Protein AF-A0AAD5KTA1-F1 (afdb_monomer_lite)

Foldseek 3Di:
D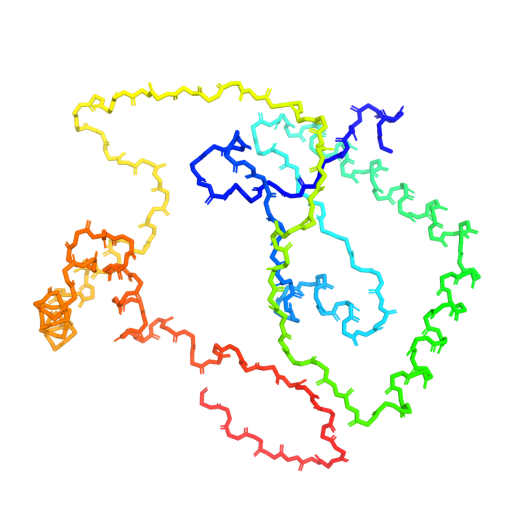VVLVDDDDPDADDPDDDCVNPGDDDDPDCVDVQNVCVLQVHHDDDDDDDPPDDPVVVVVVVVVVVVVVVVCCVVCVVVSVVSSVVVVVVVVPDPDDDPDDDDDPVDDDDDDDPDDDDDDDPDPPDDDPPPPPVQVVVLVVCVVVPVPLVVVLVVVCVVDVVCVVDPVSSSVSSCCPDPNNDPCVVPDCPDDDPDDDDDPDD

Radius of gyration: 22.87 Å; chains: 1; bounding box: 50×49×54 Å

Secondary structure (DSSP, 8-state):
-GGGT--------BSSSSGGG-B------TTSHHHHHHHTT---------TTS-HHHHHHHHHHHHHHHHHHHHHHHHHHHHHHHHHHHHHHT-S---------TT---------PPP---PPPS-----S--HHHHHHHHHHHH-HHHHHHHHHHHHH-HHHHH-HHHHHHHHHHTSTTS-TTTT----S--SS-------

Structure (mmCIF, N/CA/C/O backbone):
data_AF-A0AAD5KTA1-F1
#
_entry.id   AF-A0AAD5KTA1-F1
#
loop_
_atom_site.group_PDB
_atom_site.id
_atom_site.type_symbol
_atom_site.label_atom_id
_atom_site.label_alt_id
_atom_site.label_comp_id
_atom_site.label_asym_id
_atom_site.label_entity_id
_atom_site.label_seq_id
_atom_site.pdbx_PDB_ins_code
_atom_site.Cartn_x
_atom_site.Cartn_y
_atom_site.Cartn_z
_atom_site.occupancy
_atom_site.B_iso_or_equiv
_atom_site.auth_seq_id
_atom_site.auth_comp_id
_atom_site.auth_asym_id
_atom_site.auth_atom_id
_atom_site.pdbx_PDB_model_num
ATOM 1 N N . MET A 1 1 ? 16.669 6.119 -8.593 1.00 94.81 1 MET A N 1
ATOM 2 C CA . MET A 1 1 ? 16.166 7.261 -7.796 1.00 94.81 1 MET A CA 1
ATOM 3 C C . MET A 1 1 ? 17.221 7.869 -6.868 1.00 94.81 1 MET A C 1
ATOM 5 O O . MET A 1 1 ? 17.418 9.071 -6.962 1.00 94.81 1 MET A O 1
ATOM 9 N N . LYS A 1 2 ? 17.992 7.090 -6.083 1.00 93.81 2 LYS A N 1
ATOM 10 C CA . LYS A 1 2 ? 19.133 7.608 -5.283 1.00 93.81 2 LYS A CA 1
ATOM 11 C C . LYS A 1 2 ? 20.126 8.458 -6.092 1.00 93.81 2 LYS A C 1
ATOM 13 O O . LYS A 1 2 ? 20.419 9.584 -5.716 1.00 93.81 2 LYS A O 1
ATOM 18 N N . THR A 1 3 ? 20.569 7.962 -7.249 1.00 95.50 3 THR A N 1
ATOM 19 C CA . THR A 1 3 ? 21.451 8.697 -8.182 1.00 95.50 3 THR A CA 1
ATOM 20 C C . THR A 1 3 ? 20.804 9.940 -8.799 1.00 95.50 3 THR A C 1
ATOM 22 O O . THR A 1 3 ? 21.512 10.824 -9.261 1.00 95.50 3 THR A O 1
ATOM 25 N N . LYS A 1 4 ? 19.467 10.024 -8.783 1.00 95.75 4 LYS A N 1
ATOM 26 C CA . LYS A 1 4 ? 18.677 11.187 -9.215 1.00 95.75 4 LYS A CA 1
ATOM 27 C C . LYS A 1 4 ? 18.394 12.153 -8.042 1.00 95.75 4 LYS A C 1
ATOM 29 O O . LYS A 1 4 ? 17.551 13.026 -8.174 1.00 95.75 4 LYS A O 1
ATOM 34 N N . GLY A 1 5 ? 19.043 11.975 -6.882 1.00 94.88 5 GLY A N 1
ATOM 35 C CA . GLY A 1 5 ? 18.912 12.843 -5.700 1.00 94.88 5 GLY A CA 1
ATOM 36 C C . GLY A 1 5 ? 17.683 12.590 -4.818 1.00 94.88 5 GLY A C 1
ATOM 37 O O . GLY A 1 5 ? 17.543 13.221 -3.773 1.00 94.88 5 GLY A O 1
ATOM 38 N N . PHE A 1 6 ? 16.814 11.647 -5.192 1.00 94.50 6 PHE A N 1
ATOM 39 C CA . PHE A 1 6 ? 15.583 11.320 -4.468 1.00 94.50 6 PHE A CA 1
ATOM 40 C C . PHE A 1 6 ? 15.611 9.854 -4.040 1.00 94.50 6 PHE A C 1
ATOM 42 O O . PHE A 1 6 ? 15.046 8.987 -4.697 1.00 94.50 6 PHE A O 1
ATOM 49 N N . GLU A 1 7 ? 16.348 9.539 -2.980 1.00 92.50 7 GLU A N 1
ATOM 50 C CA . GLU A 1 7 ? 16.425 8.169 -2.466 1.00 92.50 7 GLU A CA 1
ATOM 51 C C . GLU A 1 7 ? 15.051 7.671 -1.988 1.00 92.50 7 GLU A C 1
ATOM 53 O O . GLU A 1 7 ? 14.287 8.419 -1.379 1.00 92.50 7 GLU A O 1
ATOM 58 N N . LEU A 1 8 ? 14.731 6.416 -2.312 1.00 91.88 8 LEU A N 1
ATOM 59 C CA . LEU A 1 8 ? 13.488 5.764 -1.903 1.00 91.88 8 LEU A CA 1
ATOM 60 C C . LEU A 1 8 ? 13.740 4.944 -0.640 1.00 91.88 8 LEU A C 1
ATOM 62 O O . LEU A 1 8 ? 14.821 4.385 -0.468 1.00 91.88 8 LEU A O 1
ATOM 66 N N . VAL A 1 9 ? 12.715 4.832 0.195 1.00 91.00 9 VAL A N 1
ATOM 67 C CA . VAL A 1 9 ? 12.686 3.991 1.394 1.00 91.00 9 VAL A CA 1
ATOM 68 C C . VAL A 1 9 ? 11.351 3.238 1.408 1.00 91.00 9 VAL A C 1
ATOM 70 O O . VAL A 1 9 ? 10.376 3.766 0.861 1.00 91.00 9 VAL A O 1
ATOM 73 N N . PRO A 1 10 ? 11.273 2.017 1.969 1.00 89.06 10 PRO A N 1
ATOM 74 C CA . PRO A 1 10 ? 9.996 1.344 2.178 1.00 89.06 10 PRO A CA 1
ATOM 75 C C . PRO A 1 10 ? 9.004 2.211 2.958 1.00 89.06 10 PRO A C 1
ATOM 77 O O . PRO A 1 10 ? 9.400 3.101 3.715 1.00 89.06 10 PRO A O 1
ATOM 80 N N . TYR A 1 11 ? 7.711 1.928 2.788 1.00 88.12 11 TYR A N 1
ATOM 81 C CA . TYR A 1 11 ? 6.676 2.621 3.543 1.00 88.12 11 TYR A CA 1
ATOM 82 C C . TYR A 1 11 ? 6.893 2.444 5.049 1.00 88.12 11 TYR A C 1
ATOM 84 O O . TYR A 1 11 ? 7.141 1.336 5.532 1.00 88.12 11 TYR A O 1
ATOM 92 N N . VAL A 1 12 ? 6.807 3.547 5.789 1.00 88.12 12 VAL A N 1
ATOM 93 C CA . VAL A 1 12 ? 7.089 3.567 7.224 1.00 88.12 12 VAL A CA 1
ATOM 94 C C . VAL A 1 12 ? 5.804 3.275 7.979 1.00 88.12 12 VAL A C 1
ATOM 96 O O . VAL A 1 12 ? 5.017 4.169 8.274 1.00 88.12 12 VAL A O 1
ATOM 99 N N . ASN A 1 13 ? 5.606 2.003 8.295 1.00 89.31 13 ASN A N 1
ATOM 100 C CA . ASN A 1 13 ? 4.581 1.551 9.222 1.00 89.31 13 ASN A CA 1
ATOM 101 C C . ASN A 1 13 ? 5.275 1.013 10.481 1.00 89.31 13 ASN A C 1
ATOM 103 O O . ASN A 1 13 ? 5.706 -0.141 10.528 1.00 89.31 13 ASN A O 1
ATOM 107 N N . SER A 1 14 ? 5.477 1.903 11.453 1.00 88.50 14 SER A N 1
ATOM 108 C CA . SER A 1 14 ? 6.171 1.611 12.710 1.00 88.50 14 SER A CA 1
ATOM 109 C C . SER A 1 14 ? 5.419 0.560 13.532 1.00 88.50 14 SER A C 1
ATOM 111 O O . SER A 1 14 ? 4.189 0.539 13.541 1.00 88.50 14 SER A O 1
ATOM 113 N N . ILE A 1 15 ? 6.147 -0.306 14.242 1.00 88.00 15 ILE A N 1
ATOM 114 C CA . ILE A 1 15 ? 5.540 -1.307 15.137 1.00 88.00 15 ILE A CA 1
ATOM 115 C C . ILE A 1 15 ? 4.824 -0.625 16.313 1.00 88.00 15 ILE A C 1
ATOM 117 O O . ILE A 1 15 ? 3.725 -1.045 16.675 1.00 88.00 15 ILE A O 1
ATOM 121 N N . ASN A 1 16 ? 5.422 0.436 16.860 1.00 86.38 16 ASN A N 1
ATOM 122 C CA . ASN A 1 16 ? 4.827 1.289 17.888 1.00 86.38 16 ASN A CA 1
ATOM 123 C C . ASN A 1 16 ? 4.815 2.757 17.410 1.00 86.38 16 ASN A C 1
ATOM 125 O O . ASN A 1 16 ? 4.529 3.042 16.250 1.00 86.38 16 ASN A O 1
ATOM 129 N N . GLU A 1 17 ? 5.106 3.705 18.302 1.00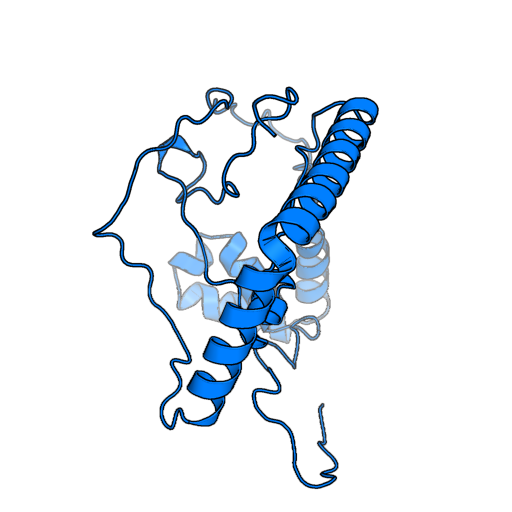 82.69 17 GLU A N 1
ATOM 130 C CA . GLU A 1 17 ? 4.994 5.139 18.036 1.00 82.69 17 GLU A CA 1
ATOM 131 C C . GLU A 1 17 ? 6.118 5.678 17.141 1.00 82.69 17 GLU A C 1
ATOM 133 O O . GLU A 1 17 ? 5.878 6.575 16.330 1.00 82.69 17 GLU A O 1
ATOM 138 N N . THR A 1 18 ? 7.329 5.118 17.234 1.00 87.94 18 THR A N 1
ATOM 139 C CA . THR A 1 18 ? 8.484 5.564 16.442 1.00 87.94 18 THR A CA 1
ATOM 140 C C . THR A 1 18 ? 9.055 4.421 15.593 1.00 87.94 18 THR A C 1
ATOM 142 O O . THR A 1 18 ? 8.889 3.249 15.940 1.00 87.94 18 THR A O 1
ATOM 145 N N . PRO A 1 19 ? 9.743 4.729 14.475 1.00 87.62 19 PRO A N 1
ATOM 146 C CA . PRO A 1 19 ? 10.432 3.715 13.672 1.00 87.62 19 PRO A CA 1
ATOM 147 C C . PRO A 1 19 ? 11.552 2.971 14.416 1.00 87.62 19 PRO A C 1
ATOM 149 O O . PRO A 1 19 ? 12.014 1.947 13.918 1.00 87.62 19 PRO A O 1
ATOM 152 N N . ASP A 1 20 ? 11.984 3.466 15.584 1.00 87.69 20 ASP A N 1
ATOM 153 C CA . ASP A 1 20 ? 13.051 2.859 16.395 1.00 87.69 20 ASP A CA 1
ATOM 154 C C . ASP A 1 20 ? 12.642 1.480 16.932 1.00 87.69 20 ASP A C 1
ATOM 156 O O . ASP A 1 20 ? 13.482 0.598 17.090 1.00 87.69 20 ASP A O 1
ATOM 160 N N . ASP A 1 21 ? 11.339 1.269 17.133 1.00 88.75 21 ASP A N 1
ATOM 161 C CA . ASP A 1 21 ? 10.768 -0.026 17.515 1.00 88.75 21 ASP A CA 1
ATOM 162 C C . ASP A 1 21 ? 10.633 -0.997 16.328 1.00 88.75 21 ASP A C 1
ATOM 164 O O . ASP A 1 21 ? 10.146 -2.119 16.478 1.00 88.75 21 ASP A O 1
ATOM 168 N N . GLY A 1 22 ? 11.064 -0.574 15.138 1.00 90.19 22 GLY A N 1
ATOM 169 C CA . GLY A 1 22 ? 11.022 -1.334 13.900 1.00 90.19 22 GLY A CA 1
ATOM 170 C C . GLY A 1 22 ? 9.914 -0.884 12.952 1.00 90.19 22 GLY A C 1
ATOM 171 O O . GLY A 1 22 ? 8.902 -0.298 13.341 1.00 90.19 22 GLY A O 1
ATOM 172 N N . ILE A 1 23 ? 10.111 -1.201 11.673 1.00 91.06 23 ILE A N 1
ATOM 173 C CA . ILE A 1 23 ? 9.163 -0.946 10.586 1.00 91.06 23 ILE A CA 1
ATOM 174 C C . ILE A 1 23 ? 8.639 -2.291 10.094 1.00 91.06 23 ILE A C 1
ATOM 176 O O . ILE A 1 23 ? 9.406 -3.237 9.913 1.00 91.06 23 ILE A O 1
ATOM 180 N N . THR A 1 24 ? 7.332 -2.387 9.867 1.00 91.25 24 THR A N 1
ATOM 181 C CA . THR A 1 24 ? 6.696 -3.619 9.411 1.00 91.25 24 THR A CA 1
ATOM 182 C C . THR A 1 24 ? 5.845 -3.398 8.169 1.00 91.25 24 THR A C 1
ATOM 184 O O . THR A 1 24 ? 5.063 -2.453 8.084 1.00 91.25 24 THR A O 1
ATOM 187 N N . GLY A 1 25 ? 5.977 -4.299 7.197 1.00 86.31 25 GLY A N 1
ATOM 188 C CA . GLY A 1 25 ? 5.032 -4.382 6.092 1.00 86.31 25 GLY A CA 1
ATOM 189 C C . GLY A 1 25 ? 3.683 -4.924 6.562 1.00 86.31 25 GLY A C 1
ATOM 190 O O . GLY A 1 25 ? 3.580 -5.612 7.578 1.00 86.31 25 GLY A O 1
ATOM 191 N N . PHE A 1 26 ? 2.644 -4.645 5.790 1.00 84.56 26 PHE A N 1
ATOM 192 C CA . PHE A 1 26 ? 1.334 -5.260 5.956 1.00 84.56 26 PHE A CA 1
ATOM 193 C C . PHE A 1 26 ? 0.895 -5.877 4.632 1.00 84.56 26 PHE A C 1
ATOM 195 O O . PHE A 1 26 ? 1.436 -5.561 3.573 1.00 84.56 26 PHE A O 1
ATOM 202 N N . ILE A 1 27 ? -0.076 -6.787 4.696 1.00 85.62 27 ILE A N 1
ATOM 203 C CA . ILE A 1 27 ? -0.644 -7.365 3.485 1.00 85.62 27 ILE A CA 1
ATOM 204 C C . ILE A 1 27 ? -1.512 -6.328 2.773 1.00 85.62 27 ILE A C 1
ATOM 206 O O . ILE A 1 27 ? -2.576 -5.924 3.248 1.00 85.62 27 ILE A O 1
ATOM 210 N N . GLU A 1 28 ? -1.067 -5.917 1.594 1.00 87.62 28 GLU A N 1
ATOM 211 C CA . GLU A 1 28 ? -1.870 -5.108 0.691 1.00 87.62 28 GLU A CA 1
ATOM 212 C C . GLU A 1 28 ? -2.848 -6.021 -0.052 1.00 87.62 28 GLU A C 1
ATOM 214 O O . GLU A 1 28 ? -2.563 -6.546 -1.125 1.00 87.62 28 GLU A O 1
ATOM 219 N N . SER A 1 29 ? -4.014 -6.254 0.554 1.00 86.25 29 SER A N 1
ATOM 220 C CA . SER A 1 29 ? -5.120 -6.953 -0.115 1.00 86.25 29 SER A CA 1
ATOM 221 C C . SER A 1 29 ? -5.572 -6.217 -1.395 1.00 86.25 29 SER A C 1
ATOM 223 O O . SER A 1 29 ? -5.266 -5.031 -1.553 1.00 86.25 29 SER A O 1
ATOM 225 N N . PRO A 1 30 ? -6.380 -6.842 -2.276 1.00 85.25 30 PRO A N 1
ATOM 226 C CA . PRO A 1 30 ? -6.894 -6.201 -3.493 1.00 85.25 30 PRO A CA 1
ATOM 227 C C . PRO A 1 30 ? -7.733 -4.921 -3.304 1.00 85.25 30 PRO A C 1
ATOM 229 O O . PRO A 1 30 ? -8.157 -4.325 -4.289 1.00 85.25 30 PRO A O 1
ATOM 232 N N . ARG A 1 31 ? -7.983 -4.471 -2.066 1.00 84.69 31 ARG A N 1
ATOM 233 C CA . ARG A 1 31 ? -8.532 -3.131 -1.778 1.00 84.69 31 ARG A CA 1
ATOM 234 C C . ARG A 1 31 ? -7.526 -2.023 -2.056 1.00 84.69 31 ARG A C 1
ATOM 236 O O . ARG A 1 31 ? -7.927 -0.905 -2.366 1.00 84.69 31 ARG A O 1
ATOM 243 N N . TYR A 1 32 ? -6.240 -2.322 -1.923 1.00 87.94 32 TYR A N 1
ATOM 244 C CA . TYR A 1 32 ? -5.159 -1.423 -2.295 1.00 87.94 32 TYR A CA 1
ATOM 245 C C . TYR A 1 32 ? -4.828 -1.629 -3.772 1.00 87.94 32 TYR A C 1
ATOM 247 O O . TYR A 1 32 ? -4.887 -2.745 -4.286 1.00 87.94 32 TYR A O 1
ATOM 255 N N . SER A 1 33 ? -4.469 -0.554 -4.471 1.00 91.88 33 SER A N 1
ATOM 256 C CA . SER A 1 33 ? -4.169 -0.617 -5.910 1.00 91.88 33 SER A CA 1
ATOM 257 C C . SER A 1 33 ? -2.987 -1.540 -6.241 1.00 91.88 33 SER A C 1
ATOM 259 O O . SER A 1 33 ? -3.021 -2.243 -7.248 1.00 91.88 33 SER A O 1
ATOM 261 N N . THR A 1 34 ? -1.973 -1.588 -5.377 1.00 92.88 34 THR A N 1
ATOM 262 C CA . THR A 1 34 ? -0.819 -2.494 -5.474 1.00 92.88 34 THR A CA 1
ATOM 263 C C . THR A 1 34 ? -1.230 -3.951 -5.285 1.00 92.88 34 THR A C 1
ATOM 265 O O . THR A 1 34 ? -0.857 -4.796 -6.097 1.00 92.88 34 THR A O 1
ATOM 268 N N . GLY A 1 35 ? -2.072 -4.234 -4.289 1.00 91.25 35 GLY A N 1
ATOM 269 C CA . GLY A 1 35 ? -2.675 -5.551 -4.078 1.00 91.25 35 GLY A CA 1
ATOM 270 C C . GLY A 1 35 ? -3.553 -6.001 -5.247 1.00 91.25 35 GLY A C 1
ATOM 271 O O . GLY A 1 35 ? -3.485 -7.152 -5.677 1.00 91.25 35 GLY A O 1
ATOM 272 N N . TYR A 1 36 ? -4.342 -5.085 -5.815 1.00 90.06 36 TYR A N 1
ATOM 273 C CA . TYR A 1 36 ? -5.157 -5.349 -7.002 1.00 90.06 36 TYR A CA 1
ATOM 274 C C . TYR A 1 36 ? -4.284 -5.669 -8.222 1.00 90.06 36 TYR A C 1
ATOM 276 O O . TYR A 1 36 ? -4.545 -6.636 -8.932 1.00 90.06 36 TYR A O 1
ATOM 284 N N . ALA A 1 37 ? -3.214 -4.903 -8.455 1.00 93.75 37 ALA A N 1
ATOM 285 C CA . ALA A 1 37 ? -2.264 -5.197 -9.526 1.00 93.75 37 ALA A CA 1
ATOM 286 C C . ALA A 1 37 ? -1.617 -6.584 -9.346 1.00 93.75 37 ALA A C 1
ATOM 288 O O . ALA A 1 37 ? -1.544 -7.357 -10.306 1.00 93.75 37 ALA A O 1
ATOM 289 N N . ALA A 1 38 ? -1.224 -6.926 -8.114 1.00 91.69 38 ALA A N 1
ATOM 290 C CA . ALA A 1 38 ? -0.618 -8.214 -7.791 1.00 91.69 38 ALA A CA 1
ATOM 291 C C . ALA A 1 38 ? -1.562 -9.397 -8.067 1.00 91.69 38 ALA A C 1
ATOM 293 O O . ALA A 1 38 ? -1.120 -10.401 -8.624 1.00 91.69 38 ALA A O 1
ATOM 294 N N . LEU A 1 39 ? -2.865 -9.256 -7.779 1.00 89.44 39 LEU A N 1
ATOM 295 C CA . LEU A 1 39 ? -3.890 -10.260 -8.106 1.00 89.44 39 LEU A CA 1
ATOM 296 C C . LEU A 1 39 ? -3.925 -10.607 -9.607 1.00 89.44 39 LEU A C 1
ATOM 298 O O . LEU A 1 39 ? -4.279 -11.720 -9.985 1.00 89.44 39 LEU A O 1
ATOM 302 N N . HIS A 1 40 ? -3.530 -9.666 -10.465 1.00 91.56 40 HIS A N 1
ATOM 303 C CA . HIS A 1 40 ? -3.477 -9.827 -11.918 1.00 91.56 40 HIS A CA 1
ATOM 304 C C . HIS A 1 40 ? -2.054 -10.054 -12.451 1.00 91.56 40 HIS A C 1
ATOM 306 O O . HIS A 1 40 ? -1.751 -9.686 -13.596 1.00 91.56 40 HIS A O 1
ATOM 312 N N . ASN A 1 41 ? -1.166 -10.621 -11.625 1.00 94.75 41 ASN A N 1
ATOM 313 C CA . ASN A 1 41 ? 0.236 -10.895 -11.957 1.00 94.75 41 ASN A CA 1
ATOM 314 C C . ASN A 1 41 ? 0.938 -9.682 -12.593 1.00 94.75 41 ASN A C 1
ATOM 316 O O . ASN A 1 41 ? 1.700 -9.805 -13.554 1.00 94.75 41 ASN A O 1
ATOM 320 N N . SER A 1 42 ? 0.604 -8.487 -12.106 1.00 95.38 42 SER A N 1
ATOM 321 C CA . SER A 1 42 ? 1.114 -7.213 -12.601 1.00 95.38 42 SER A CA 1
ATOM 322 C C . SER A 1 42 ? 1.853 -6.494 -11.480 1.00 95.38 42 SER A C 1
ATOM 324 O O . SER A 1 42 ? 1.459 -6.547 -10.317 1.00 95.38 42 SER A O 1
ATOM 326 N N . ILE A 1 43 ? 2.950 -5.825 -11.825 1.00 94.38 43 ILE A N 1
ATOM 327 C CA . ILE A 1 43 ? 3.787 -5.129 -10.845 1.00 94.38 43 ILE A CA 1
ATOM 328 C C . ILE A 1 43 ? 3.066 -3.849 -10.406 1.00 94.38 43 ILE A C 1
ATOM 330 O O . ILE A 1 43 ? 2.865 -2.941 -11.211 1.00 94.38 43 ILE A O 1
ATOM 334 N N . GLY A 1 44 ? 2.683 -3.781 -9.131 1.00 93.12 44 GLY A N 1
ATOM 335 C CA . GLY A 1 44 ? 2.169 -2.571 -8.493 1.00 93.12 44 GLY A CA 1
ATOM 336 C C . GLY A 1 44 ? 3.282 -1.786 -7.800 1.00 93.12 44 GLY A C 1
ATOM 337 O O . GLY A 1 44 ? 4.158 -2.375 -7.171 1.00 93.12 44 GLY A O 1
ATOM 338 N N . PHE A 1 45 ? 3.240 -0.456 -7.887 1.00 92.44 45 PHE A N 1
ATOM 339 C CA . PHE A 1 45 ? 4.125 0.422 -7.123 1.00 92.44 45 PHE A CA 1
ATOM 340 C C . PHE A 1 45 ? 3.373 1.696 -6.722 1.00 92.44 45 PHE A C 1
ATOM 342 O O . PHE A 1 45 ? 2.846 2.394 -7.586 1.00 92.44 45 PHE A O 1
ATOM 349 N N . MET A 1 46 ? 3.343 2.006 -5.424 1.00 92.94 46 MET A N 1
ATOM 350 C CA . MET A 1 46 ? 2.688 3.197 -4.873 1.00 92.94 46 MET A CA 1
ATOM 351 C C . MET A 1 46 ? 3.736 4.118 -4.239 1.00 92.94 46 MET A C 1
ATOM 353 O O . MET A 1 46 ? 4.202 3.838 -3.134 1.00 92.94 46 MET A O 1
ATOM 357 N N . PRO A 1 47 ? 4.164 5.196 -4.919 1.00 93.12 47 PRO A N 1
ATOM 358 C CA . PRO A 1 47 ? 5.055 6.165 -4.308 1.00 93.12 47 PRO A CA 1
ATOM 359 C C . PRO A 1 47 ? 4.279 7.166 -3.453 1.00 93.12 47 PRO A C 1
ATOM 361 O O . PRO A 1 47 ? 3.290 7.744 -3.897 1.00 93.12 47 PRO A O 1
ATOM 364 N N . GLU A 1 48 ? 4.800 7.460 -2.264 1.00 92.25 48 GLU A N 1
ATOM 365 C CA . GLU A 1 48 ? 4.304 8.542 -1.417 1.00 92.25 48 GLU A CA 1
ATOM 366 C C . GLU A 1 48 ? 5.420 9.542 -1.118 1.00 92.25 48 GLU A C 1
ATOM 368 O O . GLU A 1 48 ? 6.474 9.209 -0.575 1.00 92.25 48 GLU A O 1
ATOM 373 N N . THR A 1 49 ? 5.198 10.803 -1.488 1.00 92.75 49 THR A N 1
ATOM 374 C CA . THR A 1 49 ? 6.143 11.878 -1.181 1.00 92.75 49 THR A CA 1
ATOM 375 C C . THR A 1 49 ? 5.900 12.420 0.221 1.00 92.75 49 THR A C 1
ATOM 377 O O . THR A 1 49 ? 4.763 12.713 0.587 1.00 92.75 49 THR A O 1
ATOM 380 N N . HIS A 1 50 ? 6.969 12.662 0.974 1.00 89.12 50 HIS A N 1
ATOM 381 C CA . HIS A 1 50 ? 6.869 13.190 2.331 1.00 89.12 50 HIS A CA 1
ATOM 382 C C . HIS A 1 50 ? 6.207 14.581 2.365 1.00 89.12 50 HIS A C 1
ATOM 384 O O . HIS A 1 50 ? 6.764 15.549 1.846 1.00 89.12 50 HIS A O 1
ATOM 390 N N . MET A 1 51 ? 5.059 14.711 3.039 1.00 87.56 51 MET A N 1
ATOM 391 C CA . MET A 1 51 ? 4.222 15.924 3.017 1.00 87.56 51 MET A CA 1
ATOM 392 C C . MET A 1 51 ? 4.928 17.213 3.477 1.00 87.56 51 MET A C 1
ATOM 394 O O . MET A 1 51 ? 4.605 18.288 2.985 1.00 87.56 51 MET A O 1
ATOM 398 N N . LEU A 1 52 ? 5.912 17.110 4.383 1.00 87.44 52 LEU A N 1
ATOM 399 C CA . LEU A 1 52 ? 6.699 18.259 4.869 1.00 87.44 52 LEU A CA 1
ATOM 400 C C . LEU A 1 52 ? 7.774 18.761 3.887 1.00 87.44 52 LEU A C 1
ATOM 402 O O . LEU A 1 52 ? 8.430 19.762 4.165 1.00 87.44 52 LEU A O 1
ATOM 406 N N . LYS A 1 53 ? 8.013 18.073 2.763 1.00 91.00 53 LYS A N 1
ATOM 407 C CA . LYS A 1 53 ? 8.928 18.566 1.725 1.00 91.00 53 LYS A CA 1
ATOM 408 C C . LYS A 1 53 ? 8.217 19.599 0.851 1.00 91.00 53 LYS A C 1
ATOM 410 O O . LYS A 1 53 ? 7.007 19.512 0.619 1.00 91.00 53 LYS A O 1
ATOM 415 N N . SER A 1 54 ? 8.987 20.566 0.354 1.00 96.25 54 SER A N 1
ATOM 416 C CA . SER A 1 54 ? 8.471 21.628 -0.506 1.00 96.25 54 SER A CA 1
ATOM 417 C C . SER A 1 54 ? 7.801 21.049 -1.755 1.00 96.25 54 SER A C 1
ATOM 419 O O . SER A 1 54 ? 8.172 19.984 -2.256 1.00 96.25 54 SER A O 1
ATOM 421 N N . PHE A 1 55 ? 6.747 21.718 -2.221 1.00 96.62 55 PHE A N 1
ATOM 422 C CA . PHE A 1 55 ? 5.906 21.210 -3.304 1.00 96.62 55 PHE A CA 1
ATOM 423 C C . PHE A 1 55 ? 6.693 20.979 -4.600 1.00 96.62 55 PHE A C 1
ATOM 425 O O . PHE A 1 55 ? 6.551 19.921 -5.206 1.00 96.62 55 PHE A O 1
ATOM 432 N N . ASP A 1 56 ? 7.576 21.909 -4.966 1.00 97.69 56 ASP A N 1
ATOM 433 C CA . ASP A 1 56 ? 8.470 21.808 -6.125 1.00 97.69 56 ASP A CA 1
ATOM 434 C C . ASP A 1 56 ? 9.292 20.511 -6.101 1.00 97.69 56 ASP A C 1
ATOM 436 O O . ASP A 1 56 ? 9.330 19.783 -7.092 1.00 97.69 56 ASP A O 1
ATOM 440 N N . LYS A 1 57 ? 9.852 20.147 -4.941 1.00 97.00 57 LYS A N 1
ATOM 441 C CA . LYS A 1 57 ? 10.637 18.916 -4.784 1.00 97.00 57 LYS A CA 1
ATOM 442 C C . LYS A 1 57 ? 9.789 17.655 -4.862 1.00 97.00 57 LYS A C 1
ATOM 444 O O . LYS A 1 57 ? 10.269 16.639 -5.355 1.00 97.00 57 LYS A O 1
ATOM 449 N N . ARG A 1 58 ? 8.537 17.699 -4.396 1.00 97.31 58 ARG A N 1
ATOM 450 C CA . ARG A 1 58 ? 7.595 16.573 -4.528 1.00 97.31 58 ARG A CA 1
ATOM 451 C C . ARG A 1 58 ? 7.165 16.365 -5.983 1.00 97.31 58 ARG A C 1
ATOM 453 O O . ARG A 1 58 ? 7.021 15.224 -6.415 1.00 97.31 58 ARG A O 1
ATOM 460 N N . VAL A 1 59 ? 7.000 17.447 -6.744 1.00 97.50 59 VAL A N 1
ATOM 461 C CA . VAL A 1 59 ? 6.699 17.386 -8.183 1.00 97.50 59 VAL A CA 1
ATOM 462 C C . VAL A 1 59 ? 7.896 16.847 -8.962 1.00 97.50 59 VAL A C 1
ATOM 464 O O . VAL A 1 59 ? 7.747 15.894 -9.724 1.00 97.50 59 VAL A O 1
ATOM 467 N N . GLU A 1 60 ? 9.086 17.404 -8.730 1.00 97.94 60 GLU A N 1
ATOM 468 C CA . GLU A 1 60 ? 10.328 16.981 -9.385 1.00 97.94 60 GLU A CA 1
ATOM 469 C C . GLU A 1 60 ? 10.620 15.494 -9.137 1.00 97.94 60 GLU A C 1
ATOM 471 O O . GLU A 1 60 ? 10.870 14.741 -10.080 1.00 97.94 60 GLU A O 1
ATOM 476 N N . SER A 1 61 ? 10.522 15.041 -7.882 1.00 97.31 61 SER A N 1
ATOM 477 C CA . SER A 1 61 ? 10.780 13.642 -7.535 1.00 97.31 61 SER A CA 1
ATOM 478 C C . SER A 1 61 ? 9.798 12.684 -8.206 1.00 97.31 61 SER A C 1
ATOM 480 O O . SER A 1 61 ? 10.213 11.643 -8.716 1.00 97.31 61 SER A O 1
ATOM 482 N N . THR A 1 62 ? 8.515 13.053 -8.260 1.00 97.25 62 THR A N 1
ATOM 483 C CA . THR A 1 62 ? 7.469 12.263 -8.921 1.00 97.25 62 THR A CA 1
ATOM 484 C C . THR A 1 62 ? 7.707 12.196 -10.427 1.00 97.25 62 THR A C 1
ATOM 486 O O . THR A 1 62 ? 7.633 11.120 -11.014 1.00 97.25 62 THR A O 1
ATOM 489 N N . TYR A 1 63 ? 8.062 13.315 -11.059 1.00 97.88 63 TYR A N 1
ATOM 490 C CA . TYR A 1 63 ? 8.381 13.358 -12.485 1.00 97.88 63 TYR A CA 1
ATOM 491 C C . TYR A 1 63 ? 9.562 12.442 -12.839 1.00 97.88 63 TYR A C 1
ATOM 493 O O . TYR A 1 63 ? 9.442 11.576 -13.709 1.00 97.88 63 TYR A O 1
ATOM 501 N N . LEU A 1 64 ? 10.677 12.566 -12.113 1.00 98.25 64 LEU A N 1
ATOM 502 C CA . LEU A 1 64 ? 11.865 11.731 -12.321 1.00 98.25 64 LEU A CA 1
ATOM 503 C C . LEU A 1 64 ? 11.583 10.247 -12.054 1.00 98.25 64 LEU A C 1
ATOM 505 O O . LEU A 1 64 ? 12.179 9.370 -12.689 1.00 98.25 64 LEU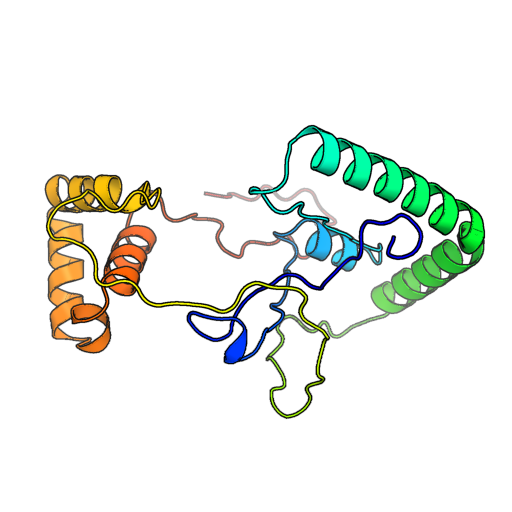 A O 1
ATOM 509 N N . LEU A 1 65 ? 10.679 9.950 -11.120 1.00 97.62 65 LEU A N 1
ATOM 510 C CA . LEU A 1 65 ? 10.234 8.593 -10.838 1.00 97.62 65 LEU A CA 1
ATOM 511 C C . LEU A 1 65 ? 9.437 8.007 -12.006 1.00 97.62 65 LEU A C 1
ATOM 513 O O . LEU A 1 65 ? 9.751 6.904 -12.444 1.00 97.62 65 LEU A O 1
ATOM 517 N N . LEU A 1 66 ? 8.483 8.756 -12.565 1.00 97.56 66 LEU A N 1
ATOM 518 C CA . LEU A 1 66 ? 7.714 8.330 -13.737 1.00 97.56 66 LEU A CA 1
ATOM 519 C C . LEU A 1 66 ? 8.615 8.086 -14.952 1.00 97.56 66 LEU A C 1
ATOM 521 O O . LEU A 1 66 ? 8.471 7.067 -15.624 1.00 97.56 66 LEU A O 1
ATOM 525 N N . GLN A 1 67 ? 9.595 8.962 -15.199 1.00 98.12 67 GLN A N 1
ATOM 526 C CA . GLN A 1 67 ? 10.603 8.726 -16.239 1.00 98.12 67 GLN A CA 1
ATOM 527 C C . GLN A 1 67 ? 11.375 7.428 -15.987 1.00 98.12 67 GLN A C 1
ATOM 529 O O . GLN A 1 67 ? 11.545 6.622 -16.895 1.00 98.12 67 GLN A O 1
ATOM 534 N N . THR A 1 68 ? 11.780 7.187 -14.737 1.00 97.44 68 THR A N 1
ATOM 535 C CA . THR A 1 68 ? 12.479 5.952 -14.350 1.00 97.44 68 THR A CA 1
ATOM 536 C C . THR A 1 68 ? 11.612 4.711 -14.580 1.00 97.44 68 THR A C 1
ATOM 538 O O . THR A 1 68 ? 12.129 3.684 -15.013 1.00 97.44 68 THR A O 1
ATOM 541 N N . TYR A 1 69 ? 10.300 4.781 -14.337 1.00 96.56 69 TYR A N 1
ATOM 542 C CA . TYR A 1 69 ? 9.395 3.678 -14.666 1.00 96.56 69 TYR A CA 1
ATOM 543 C C . TYR A 1 69 ? 9.356 3.403 -16.159 1.00 96.56 69 TYR A C 1
ATOM 545 O O . TYR A 1 69 ? 9.501 2.251 -16.554 1.00 96.56 69 TYR A O 1
ATOM 553 N N . VAL A 1 70 ? 9.203 4.439 -16.985 1.00 97.94 70 VAL A N 1
ATOM 554 C CA . VAL A 1 70 ? 9.193 4.283 -18.444 1.00 97.94 70 VAL A CA 1
ATOM 555 C C . VAL A 1 70 ? 10.513 3.679 -18.928 1.00 97.94 70 VAL A C 1
ATOM 557 O O . VAL A 1 70 ? 10.489 2.726 -19.700 1.00 97.94 70 VAL A O 1
ATOM 560 N N . GLU A 1 71 ? 11.650 4.168 -18.427 1.00 98.12 71 GLU A N 1
ATOM 561 C CA . GLU A 1 71 ? 12.986 3.640 -18.737 1.00 98.12 71 GLU A CA 1
ATOM 562 C C . GLU A 1 71 ? 13.100 2.142 -18.401 1.00 98.12 71 GLU A C 1
ATOM 564 O O . GLU A 1 71 ? 13.515 1.349 -19.246 1.00 98.12 71 GLU A O 1
ATOM 569 N N . ILE A 1 72 ? 12.709 1.739 -17.186 1.00 96.94 72 ILE A N 1
ATOM 570 C CA . ILE A 1 72 ? 12.796 0.343 -16.730 1.00 96.94 72 ILE A CA 1
ATOM 571 C C . ILE A 1 72 ? 11.832 -0.551 -17.509 1.00 96.94 72 ILE A C 1
ATOM 573 O O . ILE A 1 72 ? 12.237 -1.604 -17.995 1.00 96.94 72 ILE A O 1
ATOM 577 N N . VAL A 1 73 ? 10.570 -0.139 -17.654 1.00 97.31 73 VAL A N 1
ATOM 578 C CA . VAL A 1 73 ? 9.551 -0.927 -18.359 1.00 97.31 73 VAL A CA 1
ATOM 579 C C . VAL A 1 73 ? 9.927 -1.099 -19.826 1.00 97.31 73 VAL A C 1
ATOM 581 O O . VAL A 1 73 ? 9.778 -2.197 -20.349 1.00 97.31 73 VAL A O 1
ATOM 584 N N . ALA A 1 74 ? 10.456 -0.063 -20.483 1.00 98.44 74 ALA A N 1
ATOM 585 C CA . ALA A 1 74 ? 10.924 -0.163 -21.862 1.00 98.44 74 ALA A CA 1
ATOM 586 C C . ALA A 1 74 ? 12.143 -1.089 -21.987 1.00 98.44 74 ALA A C 1
ATOM 588 O O . ALA A 1 74 ? 12.163 -1.958 -22.858 1.0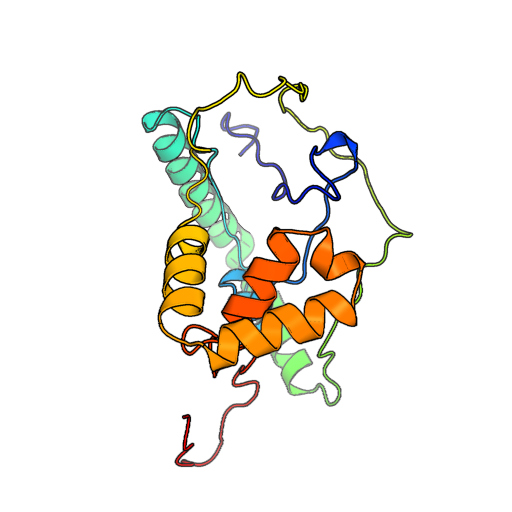0 98.44 74 ALA A O 1
ATOM 589 N N . ARG A 1 75 ? 13.137 -0.938 -21.100 1.00 98.56 75 ARG A N 1
ATOM 590 C CA . ARG A 1 75 ? 14.349 -1.772 -21.087 1.00 98.56 75 ARG A CA 1
ATOM 591 C C . ARG A 1 75 ? 14.023 -3.251 -20.872 1.00 98.56 75 ARG A C 1
ATOM 593 O O . ARG A 1 75 ? 14.545 -4.103 -21.586 1.00 98.56 75 ARG A O 1
ATOM 600 N N . ASP A 1 76 ? 13.148 -3.546 -19.914 1.00 98.50 76 ASP A N 1
ATOM 601 C CA . ASP A 1 76 ? 12.881 -4.910 -19.444 1.00 98.50 76 ASP A CA 1
ATOM 602 C C . ASP A 1 76 ? 11.571 -5.492 -19.995 1.00 98.50 76 ASP A C 1
ATOM 604 O O . ASP A 1 76 ? 11.131 -6.551 -19.543 1.00 98.50 76 ASP A O 1
ATOM 608 N N . ALA A 1 77 ? 10.952 -4.84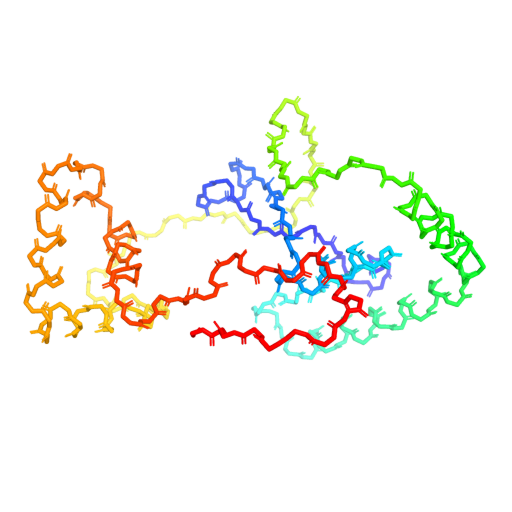0 -20.986 1.00 98.31 77 ALA A N 1
ATOM 609 C CA . ALA A 1 77 ? 9.623 -5.173 -21.506 1.00 98.31 77 ALA A CA 1
ATOM 610 C C . ALA A 1 77 ? 9.452 -6.668 -21.811 1.00 98.31 77 ALA A C 1
ATOM 612 O O . ALA A 1 77 ? 8.448 -7.279 -21.438 1.00 98.31 77 ALA A O 1
ATOM 613 N N . LYS A 1 78 ? 10.462 -7.275 -22.449 1.00 98.62 78 LYS A N 1
ATOM 614 C CA . LYS A 1 78 ? 10.464 -8.705 -22.781 1.00 98.62 78 LYS A CA 1
ATOM 615 C C . LYS A 1 78 ? 10.406 -9.577 -21.525 1.00 98.62 78 LYS A C 1
ATOM 617 O O . LYS A 1 78 ? 9.551 -10.452 -21.436 1.00 98.62 78 LYS A O 1
ATOM 622 N N . ILE A 1 79 ? 11.283 -9.317 -20.555 1.00 98.44 79 ILE A N 1
ATOM 623 C CA . ILE A 1 79 ? 11.385 -10.097 -19.312 1.00 98.44 79 ILE A CA 1
ATOM 624 C C . ILE A 1 79 ? 10.100 -9.948 -18.492 1.00 98.44 79 ILE A C 1
ATOM 626 O O . ILE A 1 79 ? 9.552 -10.939 -18.013 1.00 98.44 79 ILE A O 1
ATOM 630 N N . ILE A 1 80 ? 9.585 -8.721 -18.372 1.00 98.06 80 ILE A N 1
ATOM 631 C CA . ILE A 1 80 ? 8.333 -8.432 -17.664 1.00 98.06 80 ILE A CA 1
ATOM 632 C C . ILE A 1 80 ? 7.168 -9.187 -18.319 1.00 98.06 80 ILE A C 1
ATOM 634 O O . ILE A 1 80 ? 6.423 -9.884 -17.630 1.00 98.06 80 ILE A O 1
ATOM 638 N N . GLY A 1 81 ? 7.034 -9.101 -19.646 1.00 98.06 81 GLY A N 1
ATOM 639 C CA . GLY A 1 81 ? 5.965 -9.772 -20.386 1.00 98.06 81 GLY A CA 1
ATOM 640 C C . GLY A 1 81 ? 6.041 -11.299 -20.310 1.00 98.06 81 GLY A C 1
ATOM 641 O O . GLY A 1 81 ? 5.020 -11.964 -20.143 1.00 98.06 81 GLY A O 1
ATOM 642 N N . GLU A 1 82 ? 7.244 -11.872 -20.391 1.00 98.44 82 GLU A N 1
ATOM 643 C CA . GLU A 1 82 ? 7.455 -13.314 -20.231 1.00 98.44 82 GLU A CA 1
ATOM 644 C C . GLU A 1 82 ? 7.112 -13.797 -18.820 1.00 98.44 82 GLU A C 1
ATOM 646 O O . GLU A 1 82 ? 6.432 -14.813 -18.677 1.00 98.44 82 GLU A O 1
ATOM 651 N N . ASN A 1 83 ? 7.534 -13.070 -17.784 1.00 98.25 83 ASN A N 1
ATOM 652 C CA . ASN A 1 83 ? 7.239 -13.428 -16.399 1.00 98.25 83 ASN A CA 1
ATOM 653 C C . ASN A 1 83 ? 5.748 -13.315 -16.085 1.00 98.25 83 ASN A C 1
ATOM 655 O O . ASN A 1 83 ? 5.205 -14.210 -15.441 1.00 98.25 83 ASN A O 1
ATOM 659 N N . LYS A 1 84 ? 5.071 -12.275 -16.591 1.00 97.56 84 LYS A N 1
ATOM 660 C CA . LYS A 1 84 ? 3.618 -12.155 -16.456 1.00 97.56 84 LYS A CA 1
ATOM 661 C C . LYS A 1 84 ? 2.900 -13.350 -17.080 1.00 97.56 84 LYS A C 1
ATOM 663 O O . LYS A 1 84 ? 2.062 -13.951 -16.421 1.00 97.56 84 LYS A O 1
ATOM 668 N N . ARG A 1 85 ? 3.259 -13.738 -18.309 1.00 97.94 85 ARG A N 1
ATOM 669 C CA . ARG A 1 85 ? 2.632 -14.883 -18.988 1.00 97.94 85 ARG A CA 1
ATOM 670 C C . ARG A 1 85 ? 2.818 -16.181 -18.204 1.00 97.94 85 ARG A C 1
ATOM 672 O O . ARG A 1 85 ? 1.849 -16.890 -17.978 1.00 97.94 85 ARG A O 1
ATOM 679 N N . LYS A 1 86 ? 4.040 -16.446 -17.727 1.00 98.06 86 LYS A N 1
ATOM 680 C CA . LYS A 1 86 ? 4.335 -17.617 -16.884 1.00 98.06 86 LYS A CA 1
ATOM 681 C C . LYS A 1 86 ? 3.520 -17.609 -15.590 1.00 98.06 86 LYS A C 1
ATOM 683 O O . LYS A 1 86 ? 3.049 -18.656 -15.158 1.00 98.06 86 LYS A O 1
ATOM 688 N N . ALA A 1 87 ? 3.369 -16.445 -14.960 1.00 96.88 87 ALA A N 1
ATOM 689 C CA . ALA A 1 87 ? 2.571 -16.302 -13.749 1.00 96.88 87 ALA A CA 1
ATOM 690 C C . ALA A 1 87 ? 1.074 -16.522 -14.027 1.00 96.88 87 ALA A C 1
ATOM 692 O O . ALA A 1 87 ? 0.431 -17.262 -13.289 1.00 96.88 87 ALA A O 1
ATOM 693 N N . ASP A 1 88 ? 0.543 -15.961 -15.118 1.00 96.31 88 ASP A N 1
ATOM 694 C CA . ASP A 1 88 ? -0.843 -16.170 -15.553 1.00 96.31 88 ASP A CA 1
ATOM 695 C C . ASP A 1 88 ? -1.116 -17.655 -15.865 1.00 96.31 88 ASP A C 1
ATOM 697 O O . ASP A 1 88 ? -2.100 -18.210 -15.382 1.00 96.31 88 ASP A O 1
ATOM 701 N N . GLU A 1 89 ? -0.222 -18.323 -16.604 1.00 96.69 89 GLU A N 1
ATOM 702 C CA . GLU A 1 89 ? -0.307 -19.760 -16.916 1.00 96.69 89 GLU A CA 1
ATOM 703 C C . GLU A 1 89 ? -0.273 -20.625 -15.649 1.00 96.69 89 GLU A C 1
ATOM 705 O O . GLU A 1 89 ? -1.078 -21.544 -15.507 1.00 96.69 89 GLU A O 1
ATOM 710 N N . LYS A 1 90 ? 0.622 -20.309 -14.702 1.00 95.31 90 LYS A N 1
ATOM 711 C CA . LYS A 1 90 ? 0.725 -21.026 -13.426 1.00 95.31 90 LYS A CA 1
ATOM 712 C C . LYS A 1 90 ? -0.537 -20.863 -12.581 1.00 95.31 90 LYS A C 1
ATOM 714 O O . LYS A 1 90 ? -1.044 -21.848 -12.059 1.00 95.31 90 LYS A O 1
ATOM 719 N N . VAL A 1 91 ? -1.045 -19.636 -12.458 1.00 93.31 91 VAL A N 1
ATOM 720 C CA . VAL A 1 91 ? -2.266 -19.336 -11.694 1.00 93.31 91 VAL A CA 1
ATOM 721 C C . VAL A 1 91 ? -3.485 -20.019 -12.316 1.00 93.31 91 VAL A C 1
ATOM 723 O O . VAL A 1 91 ? -4.336 -20.515 -11.586 1.00 93.31 91 VAL A O 1
ATOM 726 N N . ALA A 1 92 ? -3.561 -20.104 -13.647 1.00 91.94 92 ALA A N 1
ATOM 727 C CA . ALA A 1 92 ? -4.656 -20.786 -14.339 1.00 91.94 92 ALA A CA 1
ATOM 728 C C . ALA A 1 92 ? -4.699 -22.306 -14.091 1.00 91.94 92 ALA A C 1
ATOM 730 O O . ALA A 1 92 ? -5.753 -22.913 -14.258 1.00 91.94 92 ALA A O 1
ATOM 731 N N . GLN A 1 93 ? -3.571 -22.912 -13.713 1.00 94.56 93 GLN A N 1
ATOM 732 C CA . GLN A 1 93 ? -3.448 -24.342 -13.399 1.00 94.56 93 GLN A CA 1
ATOM 733 C C . GLN A 1 93 ? -3.485 -24.630 -11.890 1.00 94.56 93 GLN A C 1
ATOM 735 O O . GLN A 1 93 ? -3.283 -25.769 -11.479 1.00 94.56 93 GLN A O 1
ATOM 740 N N . GLN A 1 94 ? -3.663 -23.606 -11.055 1.00 92.25 94 GLN A N 1
ATOM 741 C CA . GLN A 1 94 ? -3.599 -23.737 -9.607 1.00 92.25 94 GLN A CA 1
ATOM 742 C C . GLN A 1 94 ? -4.967 -24.129 -9.036 1.00 92.25 94 GLN A C 1
ATOM 744 O O . GLN A 1 94 ? -5.961 -23.453 -9.287 1.00 92.25 94 GLN A O 1
ATOM 749 N N . ASP A 1 95 ? -4.993 -25.186 -8.223 1.00 92.62 95 ASP A N 1
ATOM 750 C CA . ASP A 1 95 ? -6.217 -25.675 -7.570 1.00 92.62 95 ASP A CA 1
ATOM 751 C C . ASP A 1 95 ? -6.385 -25.147 -6.133 1.00 92.62 95 ASP A C 1
ATOM 753 O O . ASP A 1 95 ? -7.495 -25.080 -5.606 1.00 92.62 95 ASP A O 1
ATOM 757 N N . GLU A 1 96 ? -5.288 -24.732 -5.492 1.00 91.38 96 GLU A N 1
ATOM 758 C CA . GLU A 1 96 ? -5.271 -24.247 -4.109 1.00 91.38 96 GLU A CA 1
ATOM 759 C C . GLU A 1 96 ? -4.804 -22.797 -4.040 1.00 91.38 96 GLU A C 1
ATOM 761 O O . GLU A 1 96 ? -3.709 -22.475 -4.492 1.00 91.38 96 GLU A O 1
ATOM 766 N N . PHE A 1 97 ? -5.591 -21.912 -3.428 1.00 85.88 97 PHE A N 1
ATOM 767 C CA . PHE A 1 97 ? -5.264 -20.488 -3.332 1.00 85.88 97 PHE A CA 1
ATOM 768 C C . PHE A 1 97 ? -5.039 -20.059 -1.879 1.00 85.88 97 PHE A C 1
ATOM 770 O O . PHE A 1 97 ? -5.943 -20.220 -1.056 1.00 85.88 97 PHE A O 1
ATOM 777 N N . PRO A 1 98 ? -3.873 -19.471 -1.542 1.00 84.50 98 PRO A N 1
ATOM 778 C CA . PRO A 1 98 ? -3.676 -18.871 -0.232 1.00 84.50 98 PRO A CA 1
ATOM 779 C C . PRO A 1 98 ? -4.554 -17.620 -0.113 1.00 84.50 98 PRO A C 1
ATOM 781 O O . PRO A 1 98 ? -4.447 -16.698 -0.921 1.00 84.50 98 PRO A O 1
ATOM 784 N N . LEU A 1 99 ? -5.426 -17.592 0.896 1.00 81.44 99 LEU A N 1
ATOM 785 C CA . LEU A 1 99 ? -6.364 -16.484 1.117 1.00 81.44 99 LEU A CA 1
ATOM 786 C C . LEU A 1 99 ? -5.890 -15.494 2.184 1.00 81.44 99 LEU A C 1
ATOM 788 O O . LEU A 1 99 ? -6.369 -14.364 2.216 1.00 81.44 99 LEU A O 1
ATOM 792 N N . ASP A 1 100 ? -4.969 -15.913 3.052 1.00 82.69 100 ASP A N 1
ATOM 793 C CA . ASP A 1 100 ? -4.496 -15.102 4.168 1.00 82.69 100 ASP A CA 1
ATOM 794 C C . ASP A 1 100 ? -3.037 -15.416 4.510 1.00 82.69 100 ASP A C 1
ATOM 796 O O . ASP A 1 100 ? -2.536 -16.511 4.241 1.00 82.69 100 ASP A O 1
ATOM 800 N N . TRP A 1 101 ? -2.359 -14.438 5.104 1.00 85.94 101 TRP A N 1
ATOM 801 C CA . TRP A 1 101 ? -0.945 -14.505 5.444 1.00 85.94 101 TRP A CA 1
ATOM 802 C C . TRP A 1 101 ? -0.701 -13.960 6.845 1.00 85.94 101 TRP A C 1
ATOM 804 O O . TRP A 1 101 ? -1.242 -12.932 7.247 1.00 85.94 101 TRP A O 1
ATOM 814 N N . LYS A 1 102 ? 0.205 -14.611 7.576 1.00 88.12 102 LYS A N 1
ATOM 815 C CA . LYS A 1 102 ? 0.679 -14.136 8.876 1.00 88.12 102 LYS A CA 1
ATOM 816 C C . LYS A 1 102 ? 2.105 -13.617 8.752 1.00 88.12 102 LYS A C 1
ATOM 818 O O . LYS A 1 102 ? 2.967 -14.296 8.198 1.00 88.12 102 LYS A O 1
ATOM 823 N N . LEU A 1 103 ? 2.363 -12.437 9.317 1.00 87.69 103 LEU A N 1
ATOM 824 C CA . LEU A 1 103 ? 3.706 -11.864 9.366 1.00 87.69 103 LEU A CA 1
ATOM 825 C C . LEU A 1 103 ? 4.671 -12.812 10.096 1.00 87.69 103 LEU A C 1
ATOM 827 O O . LEU A 1 103 ? 4.473 -13.127 11.274 1.00 87.69 103 LEU A O 1
ATOM 831 N N . ASN A 1 104 ? 5.738 -13.219 9.408 1.00 90.62 104 ASN A N 1
ATOM 832 C CA . ASN A 1 104 ? 6.836 -13.966 10.006 1.00 90.62 104 ASN A CA 1
ATOM 833 C C . ASN A 1 104 ? 7.806 -12.996 10.694 1.00 90.62 104 ASN A C 1
ATOM 835 O O . ASN A 1 104 ? 8.572 -12.306 10.032 1.00 90.62 104 ASN A O 1
ATOM 839 N N . ARG A 1 105 ? 7.772 -12.953 12.028 1.00 89.06 105 ARG A N 1
ATOM 840 C CA . ARG A 1 105 ? 8.618 -12.059 12.839 1.00 89.06 105 ARG A CA 1
ATOM 841 C C . ARG A 1 105 ? 10.010 -12.622 13.132 1.00 89.06 105 ARG A C 1
ATOM 843 O O . ARG A 1 105 ? 10.831 -11.921 13.707 1.00 89.06 105 ARG A O 1
ATOM 850 N N . SER A 1 106 ? 10.276 -13.872 12.757 1.00 93.25 106 SER A N 1
ATOM 851 C CA . SER A 1 106 ? 11.582 -14.512 12.956 1.00 93.25 106 SER A CA 1
ATOM 852 C C . SER A 1 106 ? 12.583 -14.179 11.848 1.00 93.25 106 SER A C 1
ATOM 854 O O . SER A 1 106 ? 13.757 -14.505 11.983 1.00 93.25 106 SER A O 1
ATOM 856 N N . VAL A 1 107 ? 12.132 -13.542 10.762 1.00 90.88 107 VAL A N 1
ATOM 857 C CA . VAL A 1 107 ? 12.972 -13.092 9.649 1.00 90.88 107 VAL A CA 1
ATOM 858 C C . VAL A 1 107 ? 12.820 -11.584 9.524 1.00 90.88 107 VAL A C 1
ATOM 860 O O . VAL A 1 107 ? 11.717 -11.082 9.319 1.00 90.88 107 VAL A O 1
ATOM 863 N N . TYR A 1 108 ? 13.925 -10.866 9.665 1.00 91.88 108 TYR A N 1
ATOM 864 C CA . TYR A 1 108 ? 13.968 -9.413 9.581 1.00 91.88 108 TYR A CA 1
ATOM 865 C C . TYR A 1 108 ? 15.327 -8.966 9.046 1.00 91.88 108 TYR A C 1
ATOM 867 O O . TYR A 1 108 ? 16.296 -9.724 9.072 1.00 91.88 108 TYR A O 1
ATOM 875 N N . ASP A 1 109 ? 15.378 -7.730 8.562 1.00 91.94 109 ASP A N 1
ATOM 876 C CA . ASP A 1 109 ? 16.597 -7.085 8.086 1.00 91.94 109 ASP A CA 1
ATOM 877 C C . ASP A 1 109 ? 16.613 -5.618 8.541 1.00 91.94 109 ASP A C 1
ATOM 879 O O . ASP A 1 109 ? 15.596 -5.082 8.991 1.00 91.94 109 ASP A O 1
ATOM 883 N N . SER A 1 110 ? 17.774 -4.978 8.450 1.00 91.50 110 SER A N 1
ATOM 884 C CA . SER A 1 110 ? 17.972 -3.572 8.794 1.00 91.50 110 SER A CA 1
ATOM 885 C C . SER A 1 110 ? 17.969 -2.696 7.546 1.00 91.50 110 SER A C 1
ATOM 887 O O . SER A 1 110 ? 18.529 -3.054 6.513 1.00 91.50 110 SER A O 1
ATOM 889 N N . ILE A 1 111 ? 17.391 -1.500 7.657 1.00 89.56 111 ILE A N 1
ATOM 890 C CA . ILE A 1 111 ? 17.477 -0.471 6.618 1.00 89.56 111 ILE A CA 1
ATOM 891 C C . ILE A 1 111 ? 18.143 0.784 7.177 1.00 89.56 111 ILE A C 1
ATOM 893 O O . ILE A 1 111 ? 17.919 1.160 8.327 1.00 89.56 111 ILE A O 1
ATOM 897 N N . GLU A 1 112 ? 18.939 1.466 6.354 1.00 89.88 112 GLU A N 1
ATOM 898 C CA . GLU A 1 112 ? 19.403 2.812 6.687 1.00 89.88 112 GLU A CA 1
ATOM 899 C C . GLU A 1 112 ? 18.211 3.776 6.601 1.00 89.88 112 GLU A C 1
ATOM 901 O O . GLU A 1 112 ? 17.735 4.111 5.513 1.00 89.88 112 GLU A O 1
ATOM 906 N N . PHE A 1 113 ? 17.710 4.223 7.753 1.00 88.50 113 PHE A N 1
ATOM 907 C CA . PHE A 1 113 ? 16.577 5.138 7.817 1.00 88.50 113 PHE A CA 1
ATOM 908 C C . PHE A 1 113 ? 17.041 6.589 7.994 1.00 88.50 113 PHE A C 1
ATOM 910 O O . PHE A 1 113 ? 17.424 7.013 9.084 1.00 88.50 113 PHE A O 1
ATOM 917 N N . LYS A 1 114 ? 16.974 7.386 6.920 1.00 88.12 114 LYS A N 1
ATOM 918 C CA . LYS A 1 114 ? 17.364 8.813 6.905 1.00 88.12 114 LYS A CA 1
ATOM 919 C C . LYS A 1 114 ? 16.271 9.729 7.476 1.00 88.12 114 LYS A C 1
ATOM 921 O O . LYS A 1 114 ? 15.816 10.663 6.812 1.00 88.12 114 LYS A O 1
ATOM 926 N N . GLY A 1 115 ? 15.811 9.409 8.684 1.00 84.62 115 GLY A N 1
ATOM 927 C CA . GLY A 1 115 ? 14.756 10.123 9.403 1.00 84.62 115 GLY A CA 1
ATOM 928 C C . GLY A 1 115 ? 15.267 11.189 10.375 1.00 84.62 115 GLY A C 1
ATOM 929 O O . GLY A 1 115 ? 16.448 11.527 10.411 1.00 84.62 115 GLY A O 1
ATOM 930 N N . TYR A 1 116 ? 14.347 11.711 11.186 1.00 84.19 116 TYR A N 1
ATOM 931 C CA . TYR A 1 116 ? 14.651 12.574 12.329 1.00 84.19 116 TYR A CA 1
ATOM 932 C C . TYR A 1 116 ? 14.508 11.776 13.626 1.00 84.19 116 TYR A C 1
ATOM 934 O O . TYR A 1 116 ? 13.613 10.941 13.733 1.00 84.19 116 TYR A O 1
ATOM 942 N N . THR A 1 117 ? 15.342 12.068 14.626 1.00 86.00 117 THR A N 1
ATOM 943 C CA . THR A 1 117 ? 15.209 11.480 15.967 1.00 86.00 117 THR A CA 1
ATOM 944 C C . THR A 1 117 ? 13.872 11.874 16.589 1.00 86.00 117 THR A C 1
ATOM 946 O O . THR A 1 117 ? 13.564 13.066 16.699 1.00 86.00 117 THR A O 1
ATOM 949 N N . ALA A 1 118 ? 13.095 10.882 17.022 1.00 86.12 118 ALA A N 1
ATOM 950 C CA . ALA A 1 118 ? 11.834 11.118 17.707 1.00 86.12 118 ALA A CA 1
ATOM 951 C C . ALA A 1 118 ? 12.061 11.825 19.053 1.00 86.12 118 ALA A C 1
ATOM 953 O O . ALA A 1 118 ? 13.026 11.561 19.772 1.00 86.12 118 ALA A O 1
ATOM 954 N N . LYS A 1 119 ? 11.164 12.751 19.400 1.00 84.94 119 LYS A N 1
ATOM 955 C CA . LYS A 1 119 ? 11.158 13.430 20.699 1.00 84.94 119 LYS A CA 1
ATOM 956 C C . LYS A 1 119 ? 9.734 13.534 21.215 1.00 84.94 119 LYS A C 1
ATOM 958 O O . LYS A 1 119 ? 8.849 13.997 20.501 1.00 84.94 119 LYS A O 1
ATOM 963 N N . TYR A 1 120 ? 9.552 13.183 22.481 1.00 81.88 120 TYR A N 1
ATOM 964 C CA . TYR A 1 120 ? 8.299 13.384 23.192 1.00 81.88 120 TYR A CA 1
ATOM 965 C C . TYR A 1 120 ? 8.256 14.806 23.750 1.00 81.88 120 TYR A C 1
ATOM 967 O O . TYR A 1 120 ? 9.151 15.219 24.489 1.00 81.88 120 TYR A O 1
ATOM 975 N N . LYS A 1 121 ? 7.213 15.562 23.402 1.00 81.06 121 LYS A N 1
ATOM 976 C CA . LYS A 1 121 ? 6.911 16.851 24.029 1.00 81.06 121 LYS A CA 1
ATOM 977 C C . LYS A 1 121 ? 5.624 16.693 24.847 1.00 81.06 121 LYS A C 1
ATOM 979 O O . LYS A 1 121 ? 4.601 16.358 24.252 1.00 81.06 121 LYS A O 1
ATOM 984 N N . PRO A 1 122 ? 5.637 16.949 26.169 1.00 76.44 122 PRO A N 1
ATOM 985 C CA . PRO A 1 122 ? 4.409 17.008 26.954 1.00 76.44 122 PRO A CA 1
ATOM 986 C C . PRO A 1 122 ? 3.447 18.024 26.332 1.00 76.44 122 PRO A C 1
ATOM 988 O O . PRO A 1 122 ? 3.856 19.138 25.994 1.00 76.44 122 PRO A O 1
ATOM 991 N N . SER A 1 123 ? 2.179 17.654 26.161 1.00 69.75 123 SER A N 1
ATOM 992 C CA . SER A 1 123 ? 1.173 18.593 25.669 1.00 69.75 123 SER A CA 1
ATOM 993 C C . SER A 1 123 ? 1.007 19.728 26.681 1.00 69.75 123 SER A C 1
ATOM 995 O O . SER A 1 123 ? 0.614 19.483 27.823 1.00 69.75 123 SER A O 1
ATOM 997 N N . GLU A 1 124 ? 1.275 20.970 26.276 1.00 57.44 124 GLU A N 1
ATOM 998 C CA . GLU A 1 124 ? 0.837 22.136 27.046 1.00 57.44 124 GLU A CA 1
ATOM 999 C C . GLU A 1 124 ? -0.695 22.099 27.098 1.00 57.44 124 GLU A C 1
ATOM 1001 O O . GLU A 1 124 ? -1.360 22.016 26.062 1.00 57.44 124 GLU A O 1
ATOM 1006 N N . GLY A 1 125 ? -1.252 22.063 28.310 1.00 52.06 125 GLY A N 1
ATOM 1007 C CA . GLY A 1 125 ? -2.682 21.893 28.538 1.00 52.06 125 GLY A CA 1
ATOM 1008 C C . GLY A 1 125 ? -3.540 22.796 27.643 1.00 52.06 125 GLY A C 1
ATOM 1009 O O . GLY A 1 125 ? -3.275 23.983 27.486 1.00 52.06 125 GLY A O 1
ATOM 1010 N N . LYS A 1 126 ? -4.602 22.206 27.082 1.00 48.09 126 LYS A N 1
ATOM 1011 C CA . LYS A 1 126 ? -5.626 22.845 26.238 1.00 48.09 126 LYS A CA 1
ATOM 1012 C C . LYS A 1 126 ? -5.107 23.515 24.959 1.00 48.09 126 LYS A C 1
ATOM 1014 O O . LYS A 1 126 ? -5.271 24.716 24.765 1.00 48.09 126 LYS A O 1
ATOM 1019 N N . LYS A 1 127 ? -4.690 22.710 23.984 1.00 37.22 127 LYS A N 1
ATOM 1020 C CA . LYS A 1 127 ? -4.999 23.002 22.577 1.00 37.22 127 LYS A CA 1
ATOM 1021 C C . LYS A 1 127 ? -5.543 21.740 21.937 1.00 37.22 127 LYS A C 1
ATOM 1023 O O . LYS A 1 127 ? -4.912 20.695 22.013 1.00 37.22 127 LYS A O 1
ATOM 1028 N N . LYS A 1 128 ? -6.757 21.874 21.396 1.00 40.94 128 LYS A N 1
ATOM 1029 C CA . LYS A 1 128 ? -7.449 20.925 20.521 1.00 40.94 128 LYS A CA 1
ATOM 1030 C C . LYS A 1 128 ? -6.396 20.177 19.713 1.00 40.94 128 LYS A C 1
ATOM 1032 O O . LYS A 1 128 ? -5.652 20.820 18.976 1.00 40.94 128 LYS A O 1
ATOM 1037 N N . ASP A 1 129 ? -6.287 18.877 19.946 1.00 37.38 129 ASP A N 1
ATOM 1038 C CA . ASP A 1 129 ? -5.387 18.002 19.214 1.00 37.38 129 ASP A CA 1
ATOM 1039 C C . ASP A 1 129 ? -5.678 18.243 17.727 1.00 37.38 129 ASP A C 1
ATOM 1041 O O . ASP A 1 129 ? -6.752 17.894 17.244 1.00 37.38 129 ASP A O 1
ATOM 1045 N N . ILE A 1 130 ? -4.788 18.925 16.998 1.00 40.97 130 ILE A N 1
ATOM 1046 C CA . ILE A 1 130 ? -4.917 19.099 15.540 1.00 40.97 130 ILE A CA 1
ATOM 1047 C C . ILE A 1 130 ? -4.426 17.796 14.899 1.00 40.97 130 ILE A C 1
ATOM 1049 O O . ILE A 1 130 ? -3.567 17.769 14.024 1.00 40.97 130 ILE A O 1
ATOM 1053 N N . ARG A 1 131 ? -4.947 16.672 15.384 1.00 46.06 131 ARG A N 1
ATOM 1054 C CA . ARG A 1 131 ? -5.097 15.485 14.568 1.00 46.06 131 ARG A CA 1
ATOM 1055 C C . ARG A 1 131 ? -6.432 15.682 13.860 1.00 46.06 131 ARG A C 1
ATOM 1057 O O . ARG A 1 131 ? -7.389 16.101 14.506 1.00 46.06 131 ARG A O 1
ATOM 1064 N N . PRO A 1 132 ? -6.537 15.432 12.551 1.00 43.28 132 PRO A N 1
ATOM 1065 C CA . PRO A 1 132 ? -7.834 15.359 11.905 1.00 43.28 132 PRO A CA 1
ATOM 1066 C C . PRO A 1 132 ? -8.580 14.135 12.456 1.00 43.28 132 PRO A C 1
ATOM 1068 O O . PRO A 1 132 ? -8.634 13.079 11.833 1.00 43.28 132 PRO A O 1
ATOM 1071 N N . THR A 1 133 ? -9.145 14.243 13.656 1.00 55.09 133 THR A N 1
ATOM 1072 C CA . THR A 1 133 ? -10.009 13.230 14.252 1.00 55.09 133 THR A CA 1
ATOM 1073 C C . THR A 1 133 ? -11.422 13.440 13.729 1.00 55.09 133 THR A C 1
ATOM 1075 O O . THR A 1 133 ? -12.376 13.608 14.477 1.00 55.09 133 THR A O 1
ATOM 1078 N N . PHE A 1 134 ? -11.571 13.408 12.398 1.00 63.62 134 PHE A N 1
ATOM 1079 C CA . PHE A 1 134 ? -12.863 13.560 11.715 1.00 63.62 134 PHE A CA 1
ATOM 1080 C C . PHE A 1 134 ? -13.944 12.638 12.301 1.00 63.62 134 PHE A C 1
ATOM 1082 O O . PHE A 1 134 ? -15.130 12.975 12.311 1.00 63.62 134 PHE A O 1
ATOM 1089 N N . PHE A 1 135 ? -13.537 11.474 12.815 1.00 84.06 135 PHE A N 1
ATOM 1090 C CA . PHE A 1 135 ? -14.461 10.527 13.412 1.00 84.06 135 PHE A CA 1
ATOM 1091 C C . PHE A 1 135 ? -14.775 10.777 14.894 1.00 84.06 135 PHE A C 1
ATOM 1093 O O . PHE A 1 135 ? -15.808 10.308 15.342 1.00 84.06 135 PHE A O 1
ATOM 1100 N N . GLU A 1 136 ? -13.969 11.511 15.667 1.00 87.38 136 GLU A N 1
ATOM 1101 C CA . GLU A 1 136 ? -14.259 11.745 17.096 1.00 87.38 136 GLU A CA 1
ATOM 1102 C C . GLU A 1 136 ? -15.507 12.605 17.289 1.00 87.38 136 GLU A C 1
ATOM 1104 O O . GLU A 1 136 ? -16.426 12.203 18.003 1.00 87.38 136 GLU A O 1
ATOM 1109 N N . ASP A 1 137 ? -15.581 13.740 16.588 1.00 88.38 137 ASP A N 1
ATOM 1110 C CA . ASP A 1 137 ? -16.758 14.616 16.614 1.00 88.38 137 ASP A CA 1
ATOM 1111 C C . ASP A 1 137 ? -18.004 13.870 16.099 1.00 88.38 137 ASP A C 1
ATOM 1113 O O . ASP A 1 137 ? -19.089 13.955 16.682 1.00 88.38 137 ASP A O 1
ATOM 1117 N N . THR A 1 138 ? -17.833 13.063 15.047 1.00 90.06 138 THR A N 1
ATOM 1118 C CA . THR A 1 138 ? -18.897 12.216 14.487 1.00 90.06 138 THR A CA 1
ATOM 1119 C C . THR A 1 138 ? -19.358 11.155 15.491 1.00 90.06 138 THR A C 1
ATOM 1121 O O . THR A 1 138 ? -20.557 10.995 15.710 1.00 90.06 138 THR A O 1
ATOM 1124 N N . ALA A 1 139 ? -18.430 10.455 16.146 1.00 92.56 139 ALA A N 1
ATOM 1125 C CA . ALA A 1 139 ? -18.712 9.440 17.156 1.00 92.56 139 ALA A CA 1
ATOM 1126 C C . ALA A 1 139 ? -19.436 10.038 18.366 1.00 92.56 139 ALA A C 1
ATOM 1128 O O . ALA A 1 139 ? -20.421 9.469 18.835 1.00 92.56 139 ALA A O 1
ATOM 1129 N N . ALA A 1 140 ? -19.002 11.208 18.841 1.00 92.69 140 ALA A N 1
ATOM 1130 C CA . ALA A 1 140 ? -19.668 11.920 19.925 1.00 92.69 140 ALA A CA 1
ATOM 1131 C C . ALA A 1 140 ? -21.117 12.274 19.557 1.00 92.69 140 ALA A C 1
ATOM 1133 O O . ALA A 1 140 ? -22.035 12.057 20.354 1.00 92.69 140 ALA A O 1
ATOM 1134 N N . GLN A 1 141 ? -21.340 12.757 18.332 1.00 92.88 141 GLN A N 1
ATOM 1135 C CA . GLN A 1 141 ? -22.681 13.061 17.843 1.00 92.88 141 GLN A CA 1
ATOM 1136 C C . GLN A 1 141 ? -23.541 11.797 17.695 1.00 92.88 141 GLN A C 1
ATOM 1138 O O . GLN A 1 141 ? -24.699 11.815 18.110 1.00 92.88 141 GLN A O 1
ATOM 1143 N N . LEU A 1 142 ? -22.981 10.696 17.181 1.00 93.81 142 LEU A N 1
ATOM 1144 C CA . LEU A 1 142 ? -23.658 9.398 17.072 1.00 93.81 142 LEU A CA 1
ATOM 1145 C C . LEU A 1 142 ? -24.092 8.862 18.436 1.00 93.81 142 LEU A C 1
ATOM 1147 O O . LEU A 1 142 ? -25.227 8.430 18.596 1.00 93.81 142 LEU A O 1
ATOM 1151 N N . LEU A 1 143 ? -23.216 8.916 19.440 1.00 96.06 143 LEU A N 1
ATOM 1152 C CA . LEU A 1 143 ? -23.538 8.469 20.798 1.00 96.06 143 LEU A CA 1
ATOM 1153 C C . LEU A 1 143 ? -24.607 9.350 21.461 1.00 96.06 143 LEU A C 1
ATOM 1155 O O . LEU A 1 143 ? -25.350 8.878 22.322 1.00 96.06 143 LEU A O 1
ATOM 1159 N N . LYS A 1 144 ? -24.698 10.628 21.074 1.00 96.12 144 LYS A N 1
ATOM 1160 C CA . LYS A 1 144 ? -25.743 11.545 21.545 1.00 96.12 144 LYS A CA 1
ATOM 1161 C C . LYS A 1 144 ? -27.090 11.285 20.867 1.00 96.12 144 LYS A C 1
ATOM 1163 O O . LYS A 1 144 ? -28.115 11.342 21.540 1.00 96.12 144 LYS A O 1
ATOM 1168 N N . SER A 1 145 ? -27.099 11.029 19.559 1.00 96.25 145 SER A N 1
ATOM 1169 C CA . SER A 1 145 ? -28.326 10.832 18.776 1.00 96.25 145 SER A CA 1
ATOM 1170 C C . SER A 1 145 ? -28.842 9.391 18.779 1.00 96.25 145 SER A C 1
ATOM 1172 O O . SER A 1 145 ? -30.019 9.179 18.496 1.00 96.25 145 SER A O 1
ATOM 1174 N N . ASN A 1 146 ? -28.005 8.408 19.127 1.00 96.56 146 ASN A N 1
ATOM 1175 C CA . ASN A 1 146 ? -28.355 6.990 19.183 1.00 96.56 146 ASN A CA 1
ATOM 1176 C C . ASN A 1 146 ? -28.109 6.409 20.595 1.00 96.56 146 ASN A C 1
ATOM 1178 O O . ASN A 1 146 ? -27.042 5.845 20.866 1.00 96.56 146 ASN A O 1
ATOM 1182 N N . PRO A 1 147 ? -29.103 6.503 21.503 1.00 96.62 147 PRO A N 1
ATOM 1183 C CA . PRO A 1 147 ? -28.998 5.967 22.861 1.00 96.62 147 PRO A CA 1
ATOM 1184 C C . PRO A 1 147 ? -28.698 4.464 22.911 1.00 96.62 147 PRO A C 1
ATOM 1186 O O . PRO A 1 147 ? -27.978 4.021 23.803 1.00 96.62 147 PRO A O 1
ATOM 1189 N N . ALA A 1 148 ? -29.189 3.687 21.940 1.00 96.94 148 ALA A N 1
ATOM 1190 C CA . ALA A 1 148 ? -28.938 2.249 21.873 1.00 96.94 148 ALA A CA 1
ATOM 1191 C C . ALA A 1 148 ? -27.461 1.939 21.573 1.00 96.94 148 ALA A C 1
ATOM 1193 O O . ALA A 1 148 ? -26.879 1.046 22.185 1.00 96.94 148 ALA A O 1
ATOM 1194 N N . LEU A 1 149 ? -26.825 2.698 20.673 1.00 96.69 149 LEU A N 1
ATOM 1195 C CA . LEU A 1 149 ? -25.388 2.577 20.404 1.00 96.69 149 LEU A CA 1
ATOM 1196 C C . LEU A 1 149 ? -24.554 2.968 21.628 1.00 96.69 149 LEU A C 1
ATOM 1198 O O . LEU A 1 149 ? -23.585 2.285 21.960 1.00 96.69 149 LEU A O 1
ATOM 1202 N N . LYS A 1 150 ? -24.955 4.033 22.330 1.00 97.50 150 LYS A N 1
ATOM 1203 C CA . LYS A 1 150 ? -24.299 4.443 23.574 1.00 97.50 150 LYS A CA 1
ATOM 1204 C C . LYS A 1 150 ? -24.387 3.363 24.646 1.00 97.50 150 LYS A C 1
ATOM 1206 O O . LYS A 1 150 ? -23.373 3.041 25.255 1.00 97.50 150 LYS A O 1
ATOM 1211 N N . GLN A 1 151 ? -25.568 2.783 24.843 1.00 97.56 151 GLN A N 1
ATOM 1212 C CA . GLN A 1 151 ? -25.753 1.689 25.790 1.00 97.56 151 GLN A CA 1
ATOM 1213 C C . GLN A 1 151 ? -24.853 0.495 25.443 1.00 97.56 151 GLN A C 1
ATOM 1215 O O . GLN A 1 151 ? -24.144 0.005 26.317 1.00 97.56 151 GLN A O 1
ATOM 1220 N N . LYS A 1 152 ? -24.797 0.091 24.166 1.00 97.06 152 LYS A N 1
ATOM 1221 C CA . LYS A 1 152 ? -23.900 -0.983 23.709 1.00 97.06 152 LYS A CA 1
ATOM 1222 C C . LYS A 1 152 ? -22.431 -0.708 24.033 1.00 97.06 152 LYS A C 1
ATOM 1224 O O . LYS A 1 152 ? -21.735 -1.616 24.472 1.00 97.06 152 LYS A O 1
ATOM 1229 N N . LEU A 1 153 ? -21.957 0.523 23.825 1.00 97.06 153 LEU A N 1
ATOM 1230 C CA . LEU A 1 153 ? -20.576 0.891 24.148 1.00 97.06 153 LEU A CA 1
ATOM 1231 C C . LEU A 1 153 ? -20.304 0.799 25.656 1.00 97.06 153 LEU A C 1
ATOM 1233 O O . LEU A 1 153 ? -19.270 0.268 26.051 1.00 97.06 153 LEU A O 1
ATOM 1237 N N . GLU A 1 154 ? -21.209 1.298 26.501 1.00 97.00 154 GLU A N 1
ATOM 1238 C CA . GLU A 1 154 ? -21.035 1.231 27.959 1.00 97.00 154 GLU A CA 1
ATOM 1239 C C . GLU A 1 154 ? -21.072 -0.212 28.479 1.00 97.00 154 GLU A C 1
ATOM 1241 O O . GLU A 1 154 ? -20.239 -0.590 29.301 1.00 97.00 154 GLU A O 1
ATOM 1246 N N . GLU A 1 155 ? -21.965 -1.050 27.951 1.00 97.12 155 GLU A N 1
ATOM 1247 C CA . GLU A 1 155 ? -21.990 -2.483 28.261 1.00 97.12 155 GLU A CA 1
ATOM 1248 C C . GLU A 1 155 ? -20.692 -3.185 27.843 1.00 97.12 155 GLU A C 1
ATOM 1250 O O . GLU A 1 155 ? -20.180 -4.027 28.582 1.00 97.12 155 GLU A O 1
ATOM 1255 N N . GLU A 1 156 ? -20.132 -2.833 26.684 1.00 96.50 156 GLU A N 1
ATOM 1256 C CA . GLU A 1 156 ? -18.875 -3.414 26.216 1.00 96.50 156 GLU A CA 1
ATOM 1257 C C . GLU A 1 156 ? -17.681 -2.959 27.064 1.00 96.50 156 GLU A C 1
ATOM 1259 O O . GLU A 1 156 ? -16.815 -3.767 27.397 1.00 96.50 156 GLU A O 1
ATOM 1264 N N . LYS A 1 157 ? -17.655 -1.696 27.505 1.00 96.62 157 LYS A N 1
ATOM 1265 C CA . LYS A 1 157 ? -16.623 -1.179 28.421 1.00 96.62 157 LYS A CA 1
ATOM 1266 C C . LYS A 1 157 ? -16.600 -1.925 29.755 1.00 96.62 157 LYS A C 1
ATOM 1268 O O . LYS A 1 157 ? -15.527 -2.112 30.321 1.00 96.62 157 LYS A O 1
ATOM 1273 N N . LEU A 1 158 ? -17.758 -2.366 30.252 1.00 95.69 158 LEU A N 1
ATOM 1274 C CA . LEU A 1 158 ? -17.837 -3.176 31.473 1.00 95.69 158 LEU A CA 1
ATOM 1275 C C . LEU A 1 158 ? -17.259 -4.584 31.276 1.00 95.69 158 LEU A C 1
ATOM 1277 O O . LEU A 1 158 ? -16.666 -5.136 32.200 1.00 95.69 158 LEU A O 1
ATOM 1281 N N . LYS A 1 159 ? -17.415 -5.161 30.079 1.00 95.88 159 LYS A N 1
ATOM 1282 C CA . LYS A 1 159 ? -16.927 -6.510 29.743 1.00 95.88 159 LYS A CA 1
ATOM 1283 C C . LYS A 1 159 ? -15.450 -6.525 29.355 1.00 95.88 159 LYS A C 1
ATOM 1285 O O . LYS A 1 159 ? -14.775 -7.526 29.579 1.00 95.88 159 LYS A O 1
ATOM 1290 N N . ASN A 1 160 ? -14.954 -5.434 28.773 1.00 93.88 160 ASN A N 1
ATOM 1291 C CA . ASN A 1 160 ? -13.615 -5.335 28.209 1.00 93.88 160 ASN A CA 1
ATOM 1292 C C . ASN A 1 160 ? -12.837 -4.147 28.817 1.00 93.88 160 ASN A C 1
ATOM 1294 O O . ASN A 1 160 ? -12.894 -3.027 28.293 1.00 93.88 160 ASN A O 1
ATOM 1298 N N . PRO A 1 161 ? -12.068 -4.381 29.902 1.00 92.06 161 PRO A N 1
ATOM 1299 C CA . PRO A 1 161 ? -11.263 -3.347 30.554 1.00 92.06 161 PRO A CA 1
ATOM 1300 C C . PRO A 1 161 ? -10.221 -2.687 29.641 1.00 92.06 161 PRO A C 1
ATOM 1302 O O . PRO A 1 161 ? -9.892 -1.517 29.843 1.00 92.06 161 PRO A O 1
ATOM 1305 N N . GLU A 1 162 ? -9.721 -3.404 28.631 1.00 90.75 162 GLU A N 1
ATOM 1306 C CA . GLU A 1 162 ? -8.768 -2.863 27.657 1.00 90.75 162 GLU A CA 1
ATOM 1307 C C . GLU A 1 162 ? -9.447 -1.862 26.717 1.00 90.75 162 GLU A C 1
ATOM 1309 O O . GLU A 1 162 ? -8.917 -0.778 26.472 1.00 90.75 162 GLU A O 1
ATOM 1314 N N . LEU A 1 163 ? -10.673 -2.158 26.268 1.00 92.25 163 LEU A N 1
ATOM 1315 C CA . LEU A 1 163 ? -11.486 -1.204 25.510 1.00 92.25 163 LEU A CA 1
ATOM 1316 C C . LEU A 1 163 ? -11.806 0.034 26.359 1.00 92.25 163 LEU A C 1
ATOM 1318 O O . LEU A 1 163 ? -11.674 1.161 25.882 1.00 92.25 163 LEU A O 1
ATOM 1322 N N . ALA A 1 164 ? -12.158 -0.142 27.636 1.00 92.25 164 ALA A N 1
ATOM 1323 C CA . ALA A 1 164 ? -12.478 0.972 28.532 1.00 92.25 164 ALA A CA 1
ATOM 1324 C C . ALA A 1 164 ? -11.314 1.960 28.730 1.00 92.25 164 ALA A C 1
ATOM 1326 O O . ALA A 1 164 ? -11.550 3.157 28.903 1.00 92.25 164 ALA A O 1
ATOM 1327 N N . 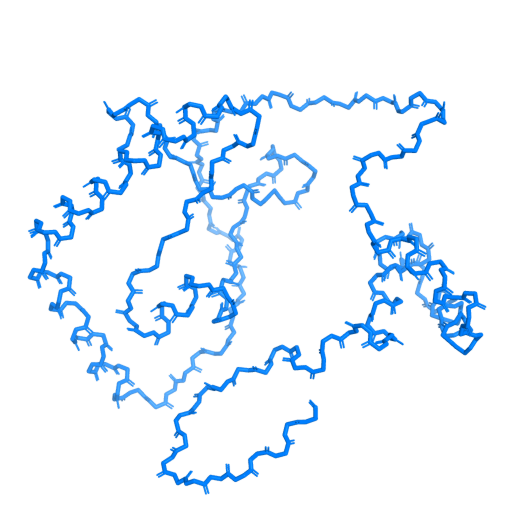LYS A 1 165 ? -10.066 1.483 28.663 1.00 92.06 165 LYS A N 1
ATOM 1328 C CA . LYS A 1 165 ? -8.854 2.306 28.807 1.00 92.06 165 LYS A CA 1
ATOM 1329 C C . LYS A 1 165 ? -8.315 2.848 27.480 1.00 92.06 165 LYS A C 1
ATOM 1331 O O . LYS A 1 165 ? -7.420 3.689 27.494 1.00 92.06 165 LYS A O 1
ATOM 1336 N N . ASN A 1 166 ? -8.848 2.403 26.341 1.00 86.69 166 ASN A N 1
ATOM 1337 C CA . ASN A 1 166 ? -8.317 2.726 25.021 1.00 86.69 166 ASN A CA 1
ATOM 1338 C C . ASN A 1 166 ? -9.326 3.524 24.177 1.00 86.69 166 ASN A C 1
ATOM 1340 O O . ASN A 1 166 ? -10.272 2.975 23.610 1.00 86.69 166 ASN A O 1
ATOM 1344 N N . GLY A 1 167 ? -9.090 4.833 24.038 1.00 87.88 167 GLY A N 1
ATOM 1345 C CA . GLY A 1 167 ? -9.954 5.721 23.251 1.00 87.88 167 GLY A CA 1
ATOM 1346 C C . GLY A 1 167 ? -10.066 5.321 21.774 1.00 87.88 167 GLY A C 1
ATOM 1347 O O . GLY A 1 167 ? -11.149 5.392 21.198 1.00 87.88 167 GLY A O 1
ATOM 1348 N N . ARG A 1 168 ? -8.987 4.808 21.167 1.00 84.75 168 ARG A N 1
ATOM 1349 C CA . ARG A 1 168 ? -9.005 4.319 19.778 1.00 84.75 168 ARG A CA 1
ATOM 1350 C C . ARG A 1 168 ? -9.909 3.096 19.632 1.00 84.75 168 ARG A C 1
ATOM 1352 O O . ARG A 1 168 ? -10.665 3.030 18.667 1.00 84.75 168 ARG A O 1
ATOM 1359 N N . ALA A 1 169 ? -9.860 2.172 20.591 1.00 89.56 169 ALA A N 1
ATOM 1360 C CA . ALA A 1 169 ? -10.718 0.988 20.611 1.00 89.56 169 ALA A CA 1
ATOM 1361 C C . ALA A 1 169 ? -12.199 1.353 20.800 1.00 89.56 169 ALA A C 1
ATOM 1363 O O . ALA A 1 169 ? -13.062 0.775 20.145 1.00 89.56 169 ALA A O 1
ATOM 1364 N N . GLN A 1 170 ? -12.502 2.354 21.634 1.00 93.94 170 GLN A N 1
ATOM 1365 C CA . GLN A 1 170 ? -13.869 2.866 21.787 1.00 93.94 170 GLN A CA 1
ATOM 1366 C C . GLN A 1 170 ? -14.383 3.491 20.487 1.00 93.94 170 GLN A C 1
ATOM 1368 O O . GLN A 1 170 ? -15.488 3.176 20.054 1.00 93.94 170 GLN A O 1
ATOM 1373 N N . LEU A 1 171 ? -13.576 4.328 19.826 1.00 92.81 171 LEU A N 1
ATOM 1374 C CA . LEU A 1 171 ? -13.937 4.915 18.532 1.00 92.81 171 LEU A CA 1
ATOM 1375 C C . LEU A 1 171 ? -14.150 3.843 17.454 1.00 92.81 171 LEU A C 1
ATOM 1377 O O . LEU A 1 171 ? -15.122 3.922 16.709 1.00 92.81 171 LEU A O 1
ATOM 1381 N N . ASP A 1 172 ? -13.288 2.825 17.388 1.00 90.81 172 ASP A N 1
ATOM 1382 C CA . ASP A 1 172 ? -13.447 1.697 16.461 1.00 90.81 172 ASP A CA 1
ATOM 1383 C C . ASP A 1 172 ? -14.734 0.900 16.739 1.00 90.81 172 ASP A C 1
ATOM 1385 O O . ASP A 1 172 ? -15.461 0.550 15.808 1.00 90.81 172 ASP A O 1
ATOM 1389 N N . PHE A 1 173 ? -15.083 0.688 18.013 1.00 94.94 173 PHE A N 1
ATOM 1390 C CA . PHE A 1 173 ? -16.353 0.067 18.393 1.00 94.94 173 PHE A CA 1
ATOM 1391 C C . PHE A 1 173 ? -17.557 0.889 17.916 1.00 94.94 173 PHE A C 1
ATOM 1393 O O . PHE A 1 173 ? -18.480 0.325 17.325 1.00 94.94 173 PHE A O 1
ATOM 1400 N N . VAL A 1 174 ? -17.552 2.211 18.136 1.00 95.56 174 VAL A N 1
ATOM 1401 C CA . VAL A 1 174 ? -18.625 3.100 17.655 1.00 95.56 174 VAL A CA 1
ATOM 1402 C C . VAL A 1 174 ? -18.729 3.041 16.135 1.00 95.56 174 VAL A C 1
ATOM 1404 O O . VAL A 1 174 ? -19.831 2.884 15.618 1.00 95.56 174 VAL A O 1
ATOM 1407 N N . TYR A 1 175 ? -17.600 3.108 15.424 1.00 92.38 175 TYR A N 1
ATOM 1408 C CA . TYR A 1 175 ? -17.557 3.003 13.966 1.00 92.38 175 TYR A CA 1
ATOM 1409 C C . TYR A 1 175 ? -18.218 1.712 13.480 1.00 92.38 175 TYR A C 1
ATOM 1411 O O . TYR A 1 175 ? -19.198 1.784 12.740 1.00 92.38 175 TYR A O 1
ATOM 1419 N N . LYS A 1 176 ? -17.754 0.554 13.967 1.00 91.88 176 LYS A N 1
ATOM 1420 C CA . LYS A 1 176 ? -18.236 -0.785 13.579 1.00 91.88 176 LYS A CA 1
ATOM 1421 C C . LYS A 1 176 ? -19.707 -1.048 13.898 1.00 91.88 176 LYS A C 1
ATOM 1423 O O . LYS A 1 176 ? -20.331 -1.877 13.244 1.00 91.88 176 LYS A O 1
ATOM 1428 N N . ASN A 1 177 ? -20.260 -0.353 14.890 1.00 94.19 177 ASN A N 1
ATOM 1429 C CA . ASN A 1 177 ? -21.658 -0.481 15.302 1.00 94.19 177 ASN A CA 1
ATOM 1430 C C . ASN A 1 177 ? -22.547 0.670 14.791 1.00 94.19 177 ASN A C 1
ATOM 1432 O O . ASN A 1 177 ? -23.685 0.810 15.242 1.00 94.19 177 ASN A O 1
ATOM 1436 N N . SER A 1 178 ? -22.044 1.492 13.866 1.00 90.75 178 SER A N 1
ATOM 1437 C CA . SER A 1 178 ? -22.781 2.590 13.234 1.00 90.75 178 SER A CA 1
ATOM 1438 C C . SER A 1 178 ? -23.074 2.306 11.760 1.00 90.75 178 SER A C 1
ATOM 1440 O O . SER A 1 178 ? -22.438 1.455 11.140 1.00 90.75 178 SER A O 1
ATOM 1442 N N . ASP A 1 179 ? -23.977 3.088 11.167 1.00 89.12 179 ASP A N 1
ATOM 1443 C CA . ASP A 1 179 ? -24.268 3.024 9.728 1.00 89.12 179 ASP A CA 1
ATOM 1444 C C . ASP A 1 179 ? -23.080 3.442 8.841 1.00 89.12 179 ASP A C 1
ATOM 1446 O O . ASP A 1 179 ? -23.096 3.190 7.637 1.00 89.12 179 ASP A O 1
ATOM 1450 N N . TYR A 1 180 ? -22.040 4.057 9.420 1.00 87.06 180 TYR A N 1
ATOM 1451 C CA . TYR A 1 180 ? -20.805 4.403 8.712 1.00 87.06 180 TYR A CA 1
ATOM 1452 C C . TYR A 1 180 ? -19.893 3.198 8.472 1.00 87.06 180 TYR A C 1
ATOM 1454 O O . TYR A 1 180 ? -18.971 3.297 7.656 1.00 87.06 180 TYR A O 1
ATOM 1462 N N . TYR A 1 181 ? -20.104 2.079 9.175 1.00 88.44 181 TYR A N 1
ATOM 1463 C CA . TYR A 1 181 ? -19.319 0.880 8.925 1.00 88.44 181 TYR A CA 1
ATOM 1464 C C . TYR A 1 181 ? -19.583 0.370 7.511 1.00 88.44 181 TYR A C 1
ATOM 1466 O O . TYR A 1 181 ? -20.726 0.157 7.100 1.00 88.44 181 TYR A O 1
ATOM 1474 N N . GLU A 1 182 ? -18.509 0.165 6.757 1.00 82.69 182 GLU A N 1
ATOM 1475 C CA . GLU A 1 182 ? -18.607 -0.298 5.383 1.00 82.69 182 GLU A CA 1
ATOM 1476 C C . GLU A 1 182 ? -19.236 -1.704 5.337 1.00 82.69 182 GLU A C 1
ATOM 1478 O O . GLU A 1 182 ? -18.620 -2.698 5.718 1.00 82.69 182 GLU A O 1
ATOM 1483 N N . LYS A 1 183 ? -20.469 -1.811 4.828 1.00 82.94 183 LYS A N 1
ATOM 1484 C CA . LYS A 1 183 ? -21.205 -3.090 4.721 1.00 82.94 183 LYS A CA 1
ATOM 1485 C C . LYS A 1 183 ? -20.508 -4.114 3.821 1.00 82.94 183 LYS A C 1
ATOM 1487 O O . LYS A 1 183 ? -20.737 -5.316 3.944 1.00 82.94 183 LYS A O 1
ATOM 1492 N N . THR A 1 184 ? -19.681 -3.628 2.903 1.00 76.62 184 THR A N 1
ATOM 1493 C CA . THR A 1 184 ? -18.865 -4.410 1.972 1.00 76.62 184 THR A CA 1
ATOM 1494 C C . THR A 1 184 ? -17.451 -4.653 2.484 1.00 76.62 184 THR A C 1
ATOM 1496 O O . THR A 1 184 ? -16.617 -5.120 1.714 1.00 76.62 184 THR A O 1
ATOM 1499 N N . PHE A 1 185 ? -17.158 -4.370 3.757 1.00 75.12 185 PHE A N 1
ATOM 1500 C CA . PHE A 1 185 ? -15.836 -4.606 4.327 1.00 75.12 185 PHE A CA 1
ATOM 1501 C C . PHE A 1 185 ? -15.370 -6.047 4.066 1.00 75.12 185 PHE A C 1
ATOM 1503 O O . PHE A 1 185 ? -16.088 -7.007 4.347 1.00 75.12 185 PHE A O 1
ATOM 1510 N N . ASN A 1 186 ? -14.172 -6.185 3.489 1.00 68.94 186 ASN A N 1
ATOM 1511 C CA . ASN A 1 186 ? -13.577 -7.448 3.032 1.00 68.94 186 ASN A CA 1
ATOM 1512 C C . ASN A 1 186 ? -14.382 -8.241 1.983 1.00 68.94 186 ASN A C 1
ATOM 1514 O O . ASN A 1 186 ? -14.080 -9.406 1.724 1.00 68.94 186 ASN A O 1
ATOM 1518 N N . ARG A 1 187 ? -15.373 -7.631 1.323 1.00 71.69 187 ARG A N 1
ATOM 1519 C CA . ARG A 1 187 ? -16.032 -8.233 0.161 1.00 71.69 187 ARG A CA 1
ATOM 1520 C C . ARG A 1 187 ? -15.197 -7.968 -1.087 1.00 71.69 187 ARG A C 1
ATOM 1522 O O . ARG A 1 187 ? -15.316 -6.921 -1.715 1.00 71.69 187 ARG A O 1
ATOM 1529 N N . TYR A 1 188 ? -14.408 -8.959 -1.478 1.00 64.12 188 TYR A N 1
ATOM 1530 C CA . TYR A 1 188 ? -13.706 -8.967 -2.758 1.00 64.12 188 TYR A CA 1
ATOM 1531 C C . TYR A 1 188 ? -14.412 -9.914 -3.727 1.00 64.12 188 TYR A C 1
ATOM 1533 O O . TYR A 1 188 ? -14.707 -11.051 -3.348 1.00 64.12 188 TYR A O 1
ATOM 1541 N N . PRO A 1 189 ? -14.681 -9.508 -4.979 1.00 61.25 189 PRO A N 1
ATOM 1542 C CA . PRO A 1 189 ? -15.032 -10.462 -6.016 1.00 61.25 189 PRO A CA 1
ATOM 1543 C C . PRO A 1 189 ? -13.776 -11.276 -6.355 1.00 61.25 189 PRO A C 1
ATOM 1545 O O . PRO A 1 189 ? -13.009 -10.925 -7.241 1.00 61.25 189 PRO A O 1
ATOM 1548 N N . ILE A 1 190 ? -13.553 -12.368 -5.624 1.00 60.62 190 ILE A N 1
ATOM 1549 C CA . ILE A 1 190 ? -12.440 -13.310 -5.848 1.00 60.62 190 ILE A CA 1
ATOM 1550 C C . ILE A 1 190 ? -12.708 -14.283 -7.006 1.00 60.62 190 ILE A C 1
ATOM 1552 O O . ILE A 1 190 ? -11.997 -15.265 -7.180 1.00 60.62 190 ILE A O 1
ATOM 1556 N N . GLY A 1 191 ? -13.756 -14.040 -7.793 1.00 62.28 191 GLY A N 1
ATOM 1557 C CA . GLY A 1 191 ? -14.159 -14.917 -8.878 1.00 62.28 191 GLY A CA 1
ATOM 1558 C C . GLY A 1 191 ? -14.796 -14.142 -10.017 1.00 62.28 191 GLY A C 1
ATOM 1559 O O . GLY A 1 191 ? -15.593 -13.224 -9.812 1.00 62.28 191 GLY A O 1
ATOM 1560 N N . ARG A 1 192 ? -14.463 -14.551 -11.241 1.00 58.59 192 ARG A N 1
ATOM 1561 C CA . ARG A 1 192 ? -15.211 -14.166 -12.432 1.00 58.59 192 ARG A CA 1
ATOM 1562 C C . ARG A 1 192 ? -16.467 -15.023 -12.482 1.00 58.59 192 ARG A C 1
ATOM 1564 O O . ARG A 1 192 ? -16.384 -16.238 -12.640 1.00 58.59 192 ARG A O 1
ATOM 1571 N N . LEU A 1 193 ? -17.630 -14.391 -12.380 1.00 65.19 193 LEU A N 1
ATOM 1572 C CA . LEU A 1 193 ? -18.879 -15.072 -12.689 1.00 65.19 193 LEU A CA 1
ATOM 1573 C C . LEU A 1 193 ? -18.872 -15.427 -14.181 1.00 65.19 193 LEU A C 1
ATOM 1575 O O . LEU A 1 193 ? -18.755 -14.548 -15.034 1.00 65.19 193 LEU A O 1
ATOM 1579 N N . THR A 1 194 ? -18.949 -16.716 -14.498 1.00 73.06 194 THR A N 1
ATOM 1580 C CA . THR A 1 194 ? -19.050 -17.206 -15.883 1.00 73.06 194 THR A CA 1
ATOM 1581 C C . THR A 1 194 ? -20.454 -17.025 -16.456 1.00 73.06 194 THR A C 1
ATOM 1583 O O . THR A 1 194 ? -20.623 -17.009 -17.670 1.00 73.06 194 THR A O 1
ATOM 1586 N N . ASN A 1 195 ? -21.440 -16.814 -15.581 1.00 74.69 195 ASN A N 1
ATOM 1587 C CA . ASN A 1 195 ? -22.836 -16.562 -15.910 1.00 74.69 195 ASN A CA 1
ATOM 1588 C C . ASN A 1 195 ? -23.286 -15.215 -15.328 1.00 74.69 195 ASN A C 1
ATOM 1590 O O . ASN A 1 195 ? -22.805 -14.788 -14.278 1.00 74.69 195 ASN A O 1
ATOM 1594 N N . ASN A 1 196 ? -24.261 -14.567 -15.968 1.00 75.94 196 ASN A N 1
ATOM 1595 C CA . ASN A 1 196 ? -24.862 -13.342 -15.443 1.00 75.94 196 ASN A CA 1
ATOM 1596 C C . ASN A 1 196 ? -25.727 -13.657 -14.212 1.00 75.94 196 ASN A C 1
ATOM 1598 O O . ASN A 1 196 ? -26.856 -14.125 -14.343 1.00 75.94 196 ASN A O 1
ATOM 1602 N N . ILE A 1 197 ? -25.204 -13.383 -13.015 1.00 78.19 197 ILE A N 1
ATOM 1603 C CA . ILE A 1 197 ? -25.935 -13.517 -11.750 1.00 78.19 197 ILE A CA 1
ATOM 1604 C C . ILE A 1 197 ? -26.256 -12.123 -11.221 1.00 78.19 197 ILE A C 1
ATOM 1606 O O . ILE A 1 197 ? -25.369 -11.287 -11.047 1.00 78.19 197 ILE A O 1
ATOM 1610 N N . LYS A 1 198 ? -27.533 -11.876 -10.914 1.00 77.88 198 LYS A N 1
ATOM 1611 C CA . LYS A 1 198 ? -27.945 -10.666 -10.202 1.00 77.88 198 LYS A CA 1
ATOM 1612 C C . LYS A 1 198 ? -27.548 -10.800 -8.732 1.00 77.88 198 LYS A C 1
ATOM 1614 O O . LYS A 1 198 ? -28.235 -11.454 -7.952 1.00 77.88 198 LYS A O 1
ATOM 1619 N N . LEU A 1 199 ? -26.428 -10.191 -8.358 1.00 69.31 199 LEU A N 1
ATOM 1620 C CA . LEU A 1 199 ? -26.003 -10.121 -6.965 1.00 69.31 199 LEU A CA 1
ATOM 1621 C C . LEU A 1 199 ? -26.793 -9.018 -6.250 1.00 69.31 199 LEU A C 1
ATOM 1623 O O . LEU A 1 199 ? -26.667 -7.841 -6.580 1.00 69.31 199 LEU A O 1
ATOM 1627 N N . ASN A 1 200 ? -27.595 -9.390 -5.251 1.00 69.12 200 ASN A N 1
ATOM 1628 C CA . ASN A 1 200 ? -28.201 -8.427 -4.329 1.00 69.12 200 ASN A CA 1
ATOM 1629 C C . ASN A 1 200 ? -27.146 -7.976 -3.314 1.00 69.12 200 ASN A C 1
ATOM 1631 O O . ASN A 1 200 ? -27.051 -8.490 -2.198 1.00 69.12 200 ASN A O 1
ATOM 1635 N N . LEU A 1 201 ? -26.318 -7.028 -3.737 1.00 63.00 201 LEU A N 1
ATOM 1636 C CA . LEU A 1 201 ? -25.332 -6.380 -2.888 1.00 63.00 201 LEU A CA 1
ATOM 1637 C C . LEU A 1 201 ? -26.057 -5.261 -2.121 1.00 63.00 201 LEU A C 1
ATOM 1639 O O . LEU A 1 201 ? -26.423 -4.251 -2.713 1.00 63.00 201 LEU A O 1
ATOM 1643 N N . LYS A 1 202 ? -26.359 -5.507 -0.839 1.00 58.09 202 LYS A N 1
ATOM 1644 C CA . LYS A 1 202 ? -26.875 -4.492 0.101 1.00 58.09 202 LYS A CA 1
ATOM 1645 C C . LYS A 1 202 ? -25.913 -3.324 0.283 1.00 58.09 202 LYS A C 1
ATOM 1647 O O . LYS A 1 202 ? -24.693 -3.602 0.276 1.00 58.09 202 LYS A O 1
#

pLDDT: mean 87.33, std 12.92, range [37.22, 98.62]

Sequence (202 aa):
MKTKGFELVPYVNSINETPDDGITGFIESPRYSTGYAALHNSIGFMPETHMLKSFDKRVESTYLLLQTYVEIVARDAKIIGENKRKADEKVAQQDEFPLDWKLNRSVYDSIEFKGYTAKYKPSEGKKKDIRPTFFEDTAAQLLKSNPALKQKLEEEKLKNPELAKNGRAQLDFVYKNSDYYEKTFNRYPIGRLTNNIKLNLK

Organism: NCBI:txid1820382